Protein AF-0000000080778244 (afdb_homodimer)

pLDDT: mean 95.94, std 5.28, range [63.88, 98.81]

Solvent-accessible surface area (backbone atoms only — not comparable to full-atom values): 13793 Å² total; per-residue (Å²): 126,58,72,64,26,51,55,53,42,50,52,40,60,76,63,69,54,61,73,76,48,47,50,44,53,51,50,52,30,51,48,51,35,49,22,71,73,48,27,85,80,44,52,29,32,38,42,95,84,29,47,70,44,74,61,56,72,63,57,56,40,50,52,51,47,52,43,12,50,74,63,74,51,63,61,55,71,67,59,45,47,51,41,47,49,48,34,53,52,54,51,68,71,43,99,64,26,48,40,45,51,70,56,53,53,48,38,46,47,51,34,28,52,76,72,65,38,57,70,38,36,56,47,56,68,57,88,125,59,72,64,27,52,55,52,43,50,54,39,58,75,63,69,54,60,74,74,48,46,49,44,54,51,51,52,30,51,47,50,34,49,21,71,74,48,25,86,80,43,51,30,31,36,42,97,85,31,47,70,44,74,61,55,71,64,58,56,42,50,53,51,48,52,42,13,50,74,63,74,52,65,62,55,71,70,60,45,48,51,41,49,50,48,33,52,52,54,50,66,72,44,97,62,26,49,40,44,52,70,56,53,53,48,39,46,46,50,33,28,54,76,73,64,37,56,70,38,36,56,47,54,69,58,88

Nearest PDB structures (foldseek):
  5olk-assembly1_D  TM=9.130E-01  e=2.051E-04  Leeuwenhoekiella blandensis MED217
  8p2c-assembly1_D  TM=8.904E-01  e=7.819E-04  Segatella copri
  8p28-assembly1_C  TM=8.406E-01  e=7.819E-04  Segatella copri
  8p2c-assembly1_C  TM=8.737E-01  e=2.980E-03  Segatella copri
  8yfq-assembly1_A  TM=3.188E-01  e=7.546E+00  Komagataella phaffii

Organism: Finegoldia magna (strain ATCC 29328 / DSM 20472 / WAL 2508) (NCBI:txid334413)

Secondary structure (DSSP, 8-state):
--HHHHHHHHHHHHTT--HHHHHHHHHHHHHHHHHHHHGGGS-EEE-TTS-EEE--HHHHHHHHHHHHHHTT-PPPHHHHHHHHHHHHHHHHHSS-SEEEHHHHHHHHHHHHHHHT-HHHHHHHHT-/--HHHHHHHHHHHHTT--HHHHHHHHHHHHHHHHHHHHGGGS-EEE-TTS-EEE--HHHHHHHHHHHHHHTT-PPPHHHHHHHHHHHHHHHHHSS-SEEEHHHHHHHHHHHHHHHT-HHHHHHHHT-

Radius of gyration: 20.4 Å; Cα contacts (8 Å, |Δi|>4): 276; chains: 2; bounding box: 50×51×41 Å

Sequence (254 aa):
MNDLTKILFDYFKDNDIDPNKVANIIEDAKINVLDEMFGEEGEWVLKKLGSVESFDKEKIFHSIAQTSDSSGAKMNASDVNIIVEDVLKKMKSIKRNVYPTTEIRGYVEEALKEEGYGKVLEAYKNIMNDLTKILFDYFKDNDIDPNKVANIIEDAKINVLDEMFGEEGEWVLKKLGSVESFDKEKIFHSIAQTSDSSGAKMNASDVNIIVEDVLKKMKSIKRNVYPTTEIRGYVEEALKEEGYGKVLEAYKNI

InterPro domains:
  IPR005144 ATP-cone domain [PF03477] (45-124)
  IPR005144 ATP-cone domain [PS51161] (43-127)

Foldseek 3Di:
DPPVVVVLVCVCVVVVHDPVCSVVVVVVVVQVVVQVVPFVPAAWEQEPVGDIDHDDLVVQLVLLQVLCVVLVNHDDSVVSVQLSVQLVVVVVVDPTRYYYPVVSLVSSLVSCVVVVVVSSSVSSVVD/DPPVVVVLVCVCVVVVHDPVCSVVVVVVVVQVVVQVVPFVPAAWEQEPVGDIDHDDLVVQLVLLQVLCVVLVNHDDSVVSVQLSVQLVVVCVVDPTRYYYPVVSLVSSLVSCVVVPVVSSSVSSVVD

Structure (mmCIF, N/CA/C/O backbone):
data_AF-0000000080778244-model_v1
#
loop_
_entity.id
_entity.type
_entity.pdbx_description
1 polymer 'ATP-cone domain-containing protein'
#
loop_
_atom_site.group_PDB
_atom_site.id
_atom_site.type_symbol
_atom_site.label_atom_id
_atom_site.label_alt_id
_atom_site.label_comp_id
_atom_site.label_asym_id
_atom_site.label_entity_id
_atom_site.label_seq_id
_atom_site.pdbx_PDB_ins_code
_atom_site.Cartn_x
_atom_site.Cartn_y
_atom_site.Cartn_z
_atom_site.occupancy
_atom_site.B_iso_or_equiv
_atom_site.auth_seq_id
_atom_site.auth_comp_id
_atom_site.auth_asym_id
_atom_site.auth_atom_id
_atom_site.pdbx_PDB_model_num
ATOM 1 N N . MET A 1 1 ? 10.906 22.734 2.631 1 63.88 1 MET A N 1
ATOM 2 C CA . MET A 1 1 ? 9.828 21.859 3.064 1 63.88 1 MET A CA 1
ATOM 3 C C . MET A 1 1 ? 8.469 22.391 2.607 1 63.88 1 MET A C 1
ATOM 5 O O . MET A 1 1 ? 8.219 23.594 2.676 1 63.88 1 MET A O 1
ATOM 9 N N . ASN A 1 2 ? 7.738 21.516 1.922 1 82.12 2 ASN A N 1
ATOM 10 C CA . ASN A 1 2 ? 6.41 21.984 1.524 1 82.12 2 ASN A CA 1
ATOM 11 C C . ASN A 1 2 ? 5.57 22.391 2.732 1 82.12 2 ASN A C 1
ATOM 13 O O . ASN A 1 2 ? 5.848 21.969 3.857 1 82.12 2 ASN A O 1
ATOM 17 N N . ASP A 1 3 ? 4.789 23.453 2.611 1 92.81 3 ASP A N 1
ATOM 18 C CA . ASP A 1 3 ? 3.963 24.016 3.678 1 92.81 3 ASP A CA 1
ATOM 19 C C . ASP A 1 3 ? 3.264 22.906 4.469 1 92.81 3 ASP A C 1
ATOM 21 O O . ASP A 1 3 ? 3.268 22.922 5.699 1 92.81 3 ASP A O 1
ATOM 25 N N . LEU A 1 4 ? 2.824 21.922 3.844 1 97.25 4 LEU A N 1
ATOM 26 C CA . LEU A 1 4 ? 2.102 20.844 4.523 1 97.25 4 LEU A CA 1
ATOM 27 C C . LEU A 1 4 ? 3.049 20.016 5.379 1 97.25 4 LEU A C 1
ATOM 29 O O . LEU A 1 4 ? 2.703 19.625 6.496 1 97.25 4 LEU A O 1
ATOM 33 N N . THR A 1 5 ? 4.223 19.766 4.914 1 97.69 5 THR A N 1
ATOM 34 C CA . THR A 1 5 ? 5.223 19.031 5.672 1 97.69 5 THR A CA 1
ATOM 35 C C . THR A 1 5 ? 5.516 19.719 7 1 97.69 5 THR A C 1
ATOM 37 O O . THR A 1 5 ? 5.57 19.062 8.047 1 97.69 5 THR A O 1
ATOM 40 N N . LYS A 1 6 ? 5.676 20.969 6.906 1 97.44 6 LYS A N 1
ATOM 41 C CA . LYS A 1 6 ? 5.973 21.734 8.117 1 97.44 6 LYS A CA 1
ATOM 42 C C . LYS A 1 6 ? 4.812 21.672 9.102 1 97.44 6 LYS A C 1
ATOM 44 O O . LYS A 1 6 ? 5.02 21.5 10.305 1 97.44 6 LYS A O 1
ATOM 49 N N . ILE A 1 7 ? 3.621 21.812 8.594 1 97.69 7 ILE A N 1
ATOM 50 C CA . ILE A 1 7 ? 2.424 21.75 9.43 1 97.69 7 ILE A CA 1
ATOM 51 C C . ILE A 1 7 ? 2.359 20.406 10.156 1 97.69 7 ILE A C 1
ATOM 53 O O . ILE A 1 7 ? 2.166 20.359 11.367 1 97.69 7 ILE A O 1
ATOM 57 N N . LEU A 1 8 ? 2.566 19.344 9.453 1 98.19 8 LEU A N 1
ATOM 58 C CA . LEU A 1 8 ? 2.494 18 10.016 1 98.19 8 LEU A CA 1
ATOM 59 C C . LEU A 1 8 ? 3.641 17.75 10.992 1 98.19 8 LEU A C 1
ATOM 61 O O . LEU A 1 8 ? 3.426 17.25 12.102 1 98.19 8 LEU A O 1
ATOM 65 N N . PHE A 1 9 ? 4.816 18.109 10.617 1 97.81 9 PHE A N 1
ATOM 66 C CA . PHE A 1 9 ? 5.98 17.922 11.477 1 97.81 9 PHE A CA 1
ATOM 67 C C . PHE A 1 9 ? 5.805 18.641 12.805 1 97.81 9 PHE A C 1
ATOM 69 O O . PHE A 1 9 ? 6.035 18.062 13.867 1 97.81 9 PHE A O 1
ATOM 76 N N . ASP A 1 10 ? 5.406 19.906 12.734 1 97.5 10 ASP A N 1
ATOM 77 C CA . ASP A 1 10 ? 5.176 20.703 13.938 1 97.5 10 ASP A CA 1
ATOM 78 C C . ASP A 1 10 ? 4.098 20.062 14.812 1 97.5 10 ASP A C 1
ATOM 80 O O . ASP A 1 10 ? 4.223 20.047 16.047 1 97.5 10 ASP A O 1
ATOM 84 N N . TYR A 1 11 ? 3.018 19.578 14.188 1 97.81 11 TYR A N 1
ATOM 85 C CA . TYR A 1 11 ? 1.952 18.906 14.922 1 97.81 11 TYR A CA 1
ATOM 86 C C . TYR A 1 11 ? 2.504 17.75 15.75 1 97.81 11 TYR A C 1
ATOM 88 O O . TYR A 1 11 ? 2.211 17.641 16.938 1 97.81 11 TYR A O 1
ATOM 96 N N . PHE A 1 12 ? 3.289 16.938 15.141 1 98 12 PHE A N 1
ATOM 97 C CA . PHE A 1 12 ? 3.77 15.734 15.82 1 98 12 PHE A CA 1
ATOM 98 C C . PHE A 1 12 ? 4.812 16.094 16.875 1 98 12 PHE A C 1
ATOM 100 O O . PHE A 1 12 ? 4.84 15.492 17.953 1 98 12 PHE A O 1
ATOM 107 N N . LYS A 1 13 ? 5.652 17.047 16.578 1 96.75 13 LYS A N 1
ATOM 108 C CA . LYS A 1 13 ? 6.66 17.5 17.531 1 96.75 13 LYS A CA 1
ATOM 109 C C . LYS A 1 13 ? 6.008 18.141 18.75 1 96.75 13 LYS A C 1
ATOM 111 O O . LYS A 1 13 ? 6.355 17.828 19.891 1 96.75 13 LYS A O 1
ATOM 116 N N . ASP A 1 14 ? 5.059 18.984 18.5 1 96.94 14 ASP A N 1
ATOM 117 C CA . ASP A 1 14 ? 4.402 19.734 19.562 1 96.94 14 ASP A CA 1
ATOM 118 C C . ASP A 1 14 ? 3.607 18.797 20.484 1 96.94 14 ASP A C 1
ATOM 120 O O . ASP A 1 14 ? 3.422 19.094 21.672 1 96.94 14 ASP A O 1
ATOM 124 N N . ASN A 1 15 ? 3.18 17.672 20.016 1 97.19 15 ASN A N 1
ATOM 125 C CA . ASN A 1 15 ? 2.371 16.75 20.797 1 97.19 15 ASN A CA 1
ATOM 126 C C . ASN A 1 15 ? 3.197 15.57 21.297 1 97.19 15 ASN A C 1
ATOM 128 O O . ASN A 1 15 ? 2.648 14.602 21.828 1 97.19 15 ASN A O 1
ATOM 132 N N . ASP A 1 16 ? 4.48 15.633 21.109 1 96.94 16 ASP A N 1
ATOM 133 C CA . ASP A 1 16 ? 5.43 14.633 21.594 1 96.94 16 ASP A CA 1
ATOM 134 C C . ASP A 1 16 ? 5.012 13.234 21.156 1 96.94 16 ASP A C 1
ATOM 136 O O . ASP A 1 16 ? 4.945 12.312 21.984 1 96.94 16 ASP A O 1
ATOM 140 N N . ILE A 1 17 ? 4.648 13.117 19.922 1 97 17 ILE A N 1
ATOM 141 C CA . ILE A 1 17 ? 4.184 11.836 19.391 1 97 17 ILE A CA 1
ATOM 142 C C . ILE A 1 17 ? 5.383 10.945 19.078 1 97 17 ILE A C 1
ATOM 144 O O . ILE A 1 17 ? 6.379 11.398 18.516 1 97 17 ILE A O 1
ATOM 148 N N . ASP A 1 18 ? 5.309 9.68 19.453 1 97.31 18 ASP A N 1
ATOM 149 C CA . ASP A 1 18 ? 6.301 8.672 19.094 1 97.31 18 ASP A CA 1
ATOM 150 C C . ASP A 1 18 ? 6.453 8.57 17.578 1 97.31 18 ASP A C 1
ATOM 152 O O . ASP A 1 18 ? 5.477 8.328 16.859 1 97.31 18 ASP A O 1
ATOM 156 N N . PRO A 1 19 ? 7.645 8.789 17.062 1 96.62 19 PRO A N 1
ATOM 157 C CA . PRO A 1 19 ? 7.871 8.734 15.617 1 96.62 19 PRO A CA 1
ATOM 158 C C . PRO A 1 19 ? 7.363 7.445 14.984 1 96.62 19 PRO A C 1
ATOM 160 O O . PRO A 1 19 ? 6.922 7.445 13.836 1 96.62 19 PRO A O 1
ATOM 163 N N . ASN A 1 20 ? 7.348 6.348 15.664 1 96.94 20 ASN A N 1
ATOM 164 C CA . ASN A 1 20 ? 6.934 5.051 15.141 1 96.94 20 ASN A CA 1
ATOM 165 C C . ASN A 1 20 ? 5.426 4.996 14.914 1 96.94 20 ASN A C 1
ATOM 167 O O . ASN A 1 20 ? 4.926 4.078 14.25 1 96.94 20 ASN A O 1
ATOM 171 N N . LYS A 1 21 ? 4.711 5.965 15.344 1 97.5 21 LYS A N 1
ATOM 172 C CA . LYS A 1 21 ? 3.262 5.984 15.188 1 97.5 21 LYS A CA 1
ATOM 173 C C . LYS A 1 21 ? 2.84 6.953 14.086 1 97.5 21 LYS A C 1
ATOM 175 O O . LYS A 1 21 ? 1.684 6.949 13.656 1 97.5 21 LYS A O 1
ATOM 180 N N . VAL A 1 22 ? 3.742 7.75 13.648 1 98.25 22 VAL A N 1
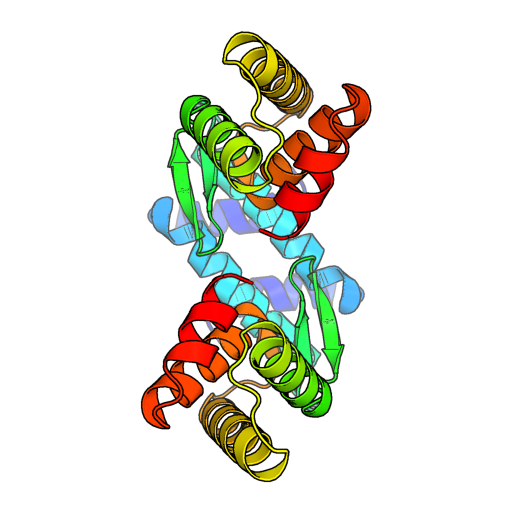ATOM 181 C CA . VAL A 1 22 ? 3.439 8.898 12.789 1 98.25 22 VAL A CA 1
ATOM 182 C C . VAL A 1 22 ? 2.869 8.414 11.461 1 98.25 22 VAL A C 1
ATOM 184 O O . VAL A 1 22 ? 1.859 8.938 10.984 1 98.25 22 VAL A O 1
ATOM 187 N N . ALA A 1 23 ? 3.455 7.43 10.852 1 98.06 23 ALA A N 1
ATOM 188 C CA . ALA A 1 23 ? 2.992 6.93 9.562 1 98.06 23 ALA A CA 1
ATOM 189 C C . ALA A 1 23 ? 1.529 6.504 9.633 1 98.06 23 ALA A C 1
ATOM 191 O O . ALA A 1 23 ? 0.718 6.914 8.797 1 98.06 23 ALA A O 1
ATOM 192 N N . ASN A 1 24 ? 1.162 5.809 10.648 1 97.25 24 ASN A N 1
ATOM 193 C CA . ASN A 1 24 ? -0.195 5.289 10.797 1 97.25 24 ASN A CA 1
ATOM 194 C C . ASN A 1 24 ? -1.191 6.406 11.086 1 97.25 24 ASN A C 1
ATOM 196 O O . ASN A 1 24 ? -2.318 6.387 10.586 1 97.25 24 ASN A O 1
ATOM 200 N N . ILE A 1 25 ? -0.759 7.293 11.906 1 98.12 25 ILE A N 1
ATOM 201 C CA . ILE A 1 25 ? -1.632 8.406 12.258 1 98.12 25 ILE A CA 1
ATOM 202 C C . ILE A 1 25 ? -1.939 9.234 11.008 1 98.12 25 ILE A C 1
ATOM 204 O O . ILE A 1 25 ? -3.09 9.609 10.773 1 98.12 25 ILE A O 1
ATOM 208 N N . ILE A 1 26 ? -0.896 9.461 10.172 1 98.25 26 ILE A N 1
ATOM 209 C CA . ILE A 1 26 ? -1.115 10.227 8.945 1 98.25 26 ILE A CA 1
ATOM 210 C C . ILE A 1 26 ? -2.004 9.43 7.992 1 98.25 26 ILE A C 1
ATOM 212 O O . ILE A 1 26 ? -2.879 9.992 7.332 1 98.25 26 ILE A O 1
ATOM 216 N N . GLU A 1 27 ? -1.78 8.148 7.918 1 97 27 GLU A N 1
ATOM 217 C CA . GLU A 1 27 ? -2.6 7.301 7.059 1 97 27 GLU A CA 1
ATOM 218 C C . GLU A 1 27 ? -4.07 7.363 7.461 1 97 27 GLU A C 1
ATOM 220 O O . GLU A 1 27 ? -4.945 7.516 6.609 1 97 27 GLU A O 1
ATOM 225 N N . ASP A 1 28 ? -4.355 7.254 8.719 1 97 28 ASP A N 1
ATOM 226 C CA . ASP A 1 28 ? -5.727 7.328 9.211 1 97 28 ASP A CA 1
ATOM 227 C C . ASP A 1 28 ? -6.355 8.68 8.883 1 97 28 ASP A C 1
ATOM 229 O O . ASP A 1 28 ? -7.504 8.742 8.438 1 97 28 ASP A O 1
ATOM 233 N N . ALA A 1 29 ? -5.633 9.703 9.133 1 98.12 29 ALA A N 1
ATOM 234 C CA . ALA A 1 29 ? -6.133 11.047 8.828 1 98.12 29 ALA A CA 1
ATOM 235 C C . ALA A 1 29 ? -6.418 11.195 7.332 1 98.12 29 ALA A C 1
ATOM 237 O O . ALA A 1 29 ? -7.391 11.852 6.945 1 98.12 29 ALA A O 1
ATOM 238 N N . LYS A 1 30 ? -5.512 10.672 6.488 1 98.06 30 LYS A N 1
ATOM 239 C CA . LYS A 1 30 ? -5.695 10.695 5.043 1 98.06 30 LYS A CA 1
ATOM 240 C C . LYS A 1 30 ? -7.035 10.086 4.648 1 98.06 30 LYS A C 1
ATOM 242 O O . LYS A 1 30 ? -7.805 10.688 3.898 1 98.06 30 LYS A O 1
ATOM 247 N N . ILE A 1 31 ? -7.293 8.938 5.176 1 97.69 31 ILE A N 1
ATOM 248 C CA . ILE A 1 31 ? -8.539 8.25 4.871 1 97.69 31 ILE A CA 1
ATOM 249 C C . ILE A 1 31 ? -9.727 9.094 5.336 1 97.69 31 ILE A C 1
ATOM 251 O O . ILE A 1 31 ? -10.711 9.242 4.609 1 97.69 31 ILE A O 1
ATOM 255 N N . ASN A 1 32 ? -9.656 9.672 6.512 1 97.62 32 ASN A N 1
ATOM 256 C CA . ASN A 1 32 ? -10.742 10.477 7.066 1 97.62 32 ASN A CA 1
ATOM 257 C C . ASN A 1 32 ? -10.977 11.742 6.242 1 97.62 32 ASN A C 1
ATOM 259 O O . ASN A 1 32 ? -12.125 12.148 6.043 1 97.62 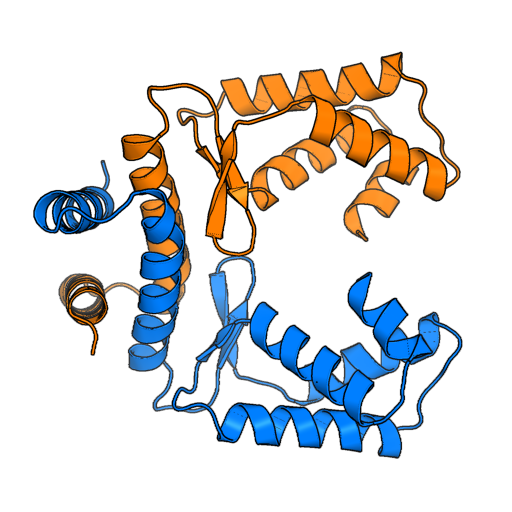32 ASN A O 1
ATOM 263 N N . VAL A 1 33 ? -9.922 12.352 5.82 1 98.38 33 VAL A N 1
ATOM 264 C CA . VAL A 1 33 ? -10.047 13.539 4.988 1 98.38 33 VAL A CA 1
ATOM 265 C C . VAL A 1 33 ? -10.75 13.18 3.68 1 98.38 33 VAL A C 1
ATOM 267 O O . VAL A 1 33 ? -11.672 13.883 3.248 1 98.38 33 VAL A O 1
ATOM 270 N N . LEU A 1 34 ? -10.266 12.125 3.074 1 98.31 34 LEU A N 1
ATOM 271 C CA . LEU A 1 34 ? -10.875 11.688 1.824 1 98.31 34 LEU A CA 1
ATOM 272 C C . LEU A 1 34 ? -12.344 11.32 2.035 1 98.31 34 LEU A C 1
ATOM 274 O O . LEU A 1 34 ? -13.18 11.562 1.158 1 98.31 34 LEU A O 1
ATOM 278 N N . ASP A 1 35 ? -12.641 10.766 3.158 1 97.81 35 ASP A N 1
ATOM 279 C CA . ASP A 1 35 ? -14.023 10.43 3.475 1 97.81 35 ASP A CA 1
ATOM 280 C C . ASP A 1 35 ? -14.891 11.688 3.572 1 97.81 35 ASP A C 1
ATOM 282 O O . ASP A 1 35 ? -16.031 11.695 3.129 1 97.81 35 ASP A O 1
ATOM 286 N N . GLU A 1 36 ? -14.383 12.703 4.16 1 96.25 36 GLU A N 1
ATOM 287 C CA . GLU A 1 36 ? -15.102 13.969 4.23 1 96.25 36 GLU A CA 1
ATOM 288 C C . GLU A 1 36 ? -15.336 14.547 2.84 1 96.25 36 GLU A C 1
ATOM 290 O O . GLU A 1 36 ? -16.391 15.148 2.582 1 96.25 36 GLU A O 1
ATOM 295 N N . MET A 1 37 ? -14.453 14.289 1.969 1 96.62 37 MET A N 1
ATOM 296 C CA . MET A 1 37 ? -14.492 14.914 0.651 1 96.62 37 MET A CA 1
ATOM 297 C C . MET A 1 37 ? -15.391 14.125 -0.3 1 96.62 37 MET A C 1
ATOM 299 O O . MET A 1 37 ? -16.062 14.703 -1.15 1 96.62 37 MET A O 1
ATOM 303 N N . PHE A 1 38 ? -15.344 12.828 -0.159 1 96.5 38 PHE A N 1
ATOM 304 C CA . PHE A 1 38 ? -16 11.984 -1.15 1 96.5 38 PHE A CA 1
ATOM 305 C C . PHE A 1 38 ? -17.172 11.227 -0.527 1 96.5 38 PHE A C 1
ATOM 307 O O . PHE A 1 38 ? -18.109 10.844 -1.224 1 96.5 38 PHE A O 1
ATOM 314 N N . GLY A 1 39 ? -17.094 10.945 0.738 1 92.88 39 GLY A N 1
ATOM 315 C CA . GLY A 1 39 ? -17.906 9.93 1.395 1 92.88 39 GLY A CA 1
ATOM 316 C C . GLY A 1 39 ? -19.391 10.242 1.388 1 92.88 39 GLY A C 1
ATOM 317 O O . GLY A 1 39 ? -20.219 9.344 1.497 1 92.88 39 GLY A O 1
ATOM 318 N N . GLU A 1 40 ? -19.766 11.445 1.177 1 91.38 40 GLU A N 1
ATOM 319 C CA . GLU A 1 40 ? -21.172 11.836 1.21 1 91.38 40 GLU A CA 1
ATOM 320 C C . GLU A 1 40 ? -21.875 11.461 -0.091 1 91.38 40 GLU A C 1
ATOM 322 O O . GLU A 1 40 ? -23.109 11.422 -0.144 1 91.38 40 GLU A O 1
ATOM 327 N N . GLU A 1 41 ? -21.156 11.164 -1.108 1 92.19 41 GLU A N 1
ATOM 328 C CA . GLU A 1 41 ? -21.734 10.945 -2.43 1 92.19 41 GLU A CA 1
ATOM 329 C C . GLU A 1 41 ? -21.75 9.469 -2.789 1 92.19 41 GLU A C 1
ATOM 331 O O . GLU A 1 41 ? -22.156 9.094 -3.895 1 92.19 41 GLU A O 1
ATOM 336 N N . GLY A 1 42 ? -21.438 8.656 -1.891 1 94.94 42 GLY A N 1
ATOM 337 C CA . GLY A 1 42 ? -21.375 7.23 -2.158 1 94.94 42 GLY A CA 1
ATOM 338 C C . GLY A 1 42 ? -20.141 6.562 -1.583 1 94.94 42 GLY A C 1
ATOM 339 O O . GLY A 1 42 ? -19.469 7.133 -0.729 1 94.94 42 GLY A O 1
ATOM 340 N N . GLU A 1 43 ? -19.922 5.355 -1.975 1 97.38 43 GLU A N 1
ATOM 341 C CA . GLU A 1 43 ? -18.766 4.586 -1.517 1 97.38 43 GLU A CA 1
ATOM 342 C C . GLU A 1 43 ? -17.594 4.703 -2.498 1 97.38 43 GLU A C 1
ATOM 344 O O . GLU A 1 43 ? -17.797 4.691 -3.713 1 97.38 43 GLU A O 1
ATOM 349 N N . TRP A 1 44 ? -16.422 4.766 -1.986 1 98.31 44 TRP A N 1
ATOM 350 C CA . TRP A 1 44 ? -15.227 5.016 -2.787 1 98.31 44 TRP A CA 1
ATOM 351 C C . TRP A 1 44 ? -14.078 4.113 -2.348 1 98.31 44 TRP A C 1
ATOM 353 O O . TRP A 1 44 ? -14.078 3.609 -1.224 1 98.31 44 TRP A O 1
ATOM 363 N N . VAL A 1 45 ? -13.109 3.941 -3.312 1 98.25 45 VAL A N 1
ATOM 364 C CA . VAL A 1 45 ? -11.938 3.113 -3.057 1 98.25 45 VAL A CA 1
ATOM 365 C C . VAL A 1 45 ? -10.672 3.949 -3.223 1 98.25 45 VAL A C 1
ATOM 367 O O . VAL A 1 45 ? -10.492 4.617 -4.242 1 98.25 45 VAL A O 1
ATOM 370 N N . LEU A 1 46 ? -9.836 4.039 -2.193 1 97.81 46 LEU A N 1
ATOM 371 C CA . LEU A 1 46 ? -8.492 4.609 -2.279 1 97.81 46 LEU A CA 1
ATOM 372 C C . LEU A 1 46 ? -7.496 3.58 -2.803 1 97.81 46 LEU A C 1
ATOM 374 O O . LEU A 1 46 ? -7.188 2.605 -2.115 1 97.81 46 LEU A O 1
ATOM 378 N N . LYS A 1 47 ? -6.973 3.846 -3.996 1 95.19 47 LYS A N 1
ATOM 379 C CA . LYS A 1 47 ? -6.043 2.918 -4.633 1 95.19 47 LYS A CA 1
ATOM 380 C C . LYS A 1 47 ? -4.633 3.084 -4.078 1 95.19 47 LYS A C 1
ATOM 382 O O . LYS A 1 47 ? -4.348 4.051 -3.371 1 95.19 47 LYS A O 1
ATOM 387 N N . LYS A 1 48 ? -3.697 2.174 -4.453 1 88.31 48 LYS A N 1
ATOM 388 C CA . LYS A 1 48 ? -2.35 2.068 -3.898 1 88.31 48 LYS A CA 1
ATOM 389 C C . LYS A 1 48 ? -1.522 3.309 -4.227 1 88.31 48 LYS A C 1
ATOM 391 O O . LYS A 1 48 ? -0.733 3.771 -3.4 1 88.31 48 LYS A O 1
ATOM 396 N N . LEU A 1 49 ? -1.767 3.916 -5.363 1 87.5 49 LEU A N 1
ATOM 397 C CA . LEU A 1 49 ? -0.922 5.023 -5.797 1 87.5 49 LEU A CA 1
ATOM 398 C C . LEU A 1 49 ? -1.61 6.363 -5.547 1 87.5 49 LEU A C 1
ATOM 400 O O . LEU A 1 49 ? -1.167 7.398 -6.051 1 87.5 49 LEU A O 1
ATOM 404 N N . GLY A 1 50 ? -2.791 6.242 -4.895 1 92.62 50 GLY A N 1
ATOM 405 C CA . GLY A 1 50 ? -3.332 7.48 -4.359 1 92.62 50 GLY A CA 1
ATOM 406 C C . GLY A 1 50 ? -4.586 7.945 -5.078 1 92.62 50 GLY A C 1
ATOM 407 O O . GLY A 1 50 ? -5.227 8.906 -4.656 1 92.62 50 GLY A O 1
ATOM 408 N N . SER A 1 51 ? -4.91 7.332 -6.176 1 95.5 51 SER A N 1
ATOM 409 C CA . SER A 1 51 ? -6.148 7.715 -6.848 1 95.5 51 SER A CA 1
ATOM 410 C C . SER A 1 51 ? -7.371 7.195 -6.094 1 95.5 51 SER A C 1
ATOM 412 O O . SER A 1 51 ? -7.289 6.184 -5.395 1 95.5 51 SER A O 1
ATOM 414 N N . VAL A 1 52 ? -8.469 7.93 -6.262 1 96.94 52 VAL A N 1
ATOM 415 C CA . VAL A 1 52 ? -9.742 7.547 -5.672 1 96.94 52 VAL A CA 1
ATOM 416 C C . VAL A 1 52 ? -10.758 7.262 -6.777 1 96.94 52 VAL A C 1
ATOM 418 O O . VAL A 1 52 ? -10.867 8.016 -7.742 1 96.94 52 VAL A O 1
ATOM 421 N N . GLU A 1 53 ? -11.445 6.172 -6.672 1 97.81 53 GLU A N 1
ATOM 422 C CA . GLU A 1 53 ? -12.469 5.824 -7.652 1 97.81 53 GLU A CA 1
ATOM 423 C C . GLU A 1 53 ? -13.734 5.309 -6.973 1 97.81 53 GLU A C 1
ATOM 425 O O . GLU A 1 53 ? -13.703 4.922 -5.805 1 97.81 53 GLU A O 1
ATOM 430 N N . SER A 1 54 ? -14.852 5.371 -7.66 1 97.88 54 SER A N 1
ATOM 431 C CA . SER A 1 54 ? -16.109 4.844 -7.125 1 97.88 54 SER A CA 1
ATOM 432 C C . SER A 1 54 ? -16 3.348 -6.852 1 97.88 54 SER A C 1
ATOM 434 O O . SER A 1 54 ? -15.391 2.607 -7.629 1 97.88 54 SER A O 1
ATOM 436 N N . PHE A 1 55 ? -16.641 2.957 -5.773 1 98.44 55 PHE A N 1
ATOM 437 C CA . PHE A 1 55 ? -16.672 1.541 -5.43 1 98.44 55 PHE A CA 1
ATOM 438 C C . PHE A 1 55 ? -17.5 0.754 -6.445 1 98.44 55 PHE A C 1
ATOM 440 O O . PHE A 1 55 ? -18.578 1.182 -6.84 1 98.44 55 PHE A O 1
ATOM 447 N N . ASP A 1 56 ? -16.922 -0.373 -6.891 1 98.25 56 ASP A N 1
ATOM 448 C CA . ASP A 1 56 ? -17.562 -1.308 -7.816 1 98.25 56 ASP A CA 1
ATOM 449 C C . ASP A 1 56 ? -17.453 -2.742 -7.309 1 98.25 56 ASP A C 1
ATOM 451 O O . ASP A 1 56 ? -16.391 -3.361 -7.398 1 98.25 56 ASP A O 1
ATOM 455 N N . LYS A 1 57 ? -18.531 -3.311 -6.84 1 98.31 57 LYS A N 1
ATOM 456 C CA . LYS A 1 57 ? -18.516 -4.652 -6.27 1 98.31 57 LYS A CA 1
ATOM 457 C C . LYS A 1 57 ? -18.094 -5.688 -7.312 1 98.31 57 LYS A C 1
ATOM 459 O O . LYS A 1 57 ? -17.609 -6.766 -6.965 1 98.31 57 LYS A O 1
ATOM 464 N N . GLU A 1 58 ? -18.297 -5.344 -8.609 1 98.5 58 GLU A N 1
ATOM 465 C CA . GLU A 1 58 ? -17.922 -6.273 -9.68 1 98.5 58 GLU A CA 1
ATOM 466 C C . GLU A 1 58 ? -16.422 -6.488 -9.719 1 98.5 58 GLU A C 1
ATOM 468 O O . GLU A 1 58 ? -15.945 -7.562 -10.109 1 98.5 58 GLU A O 1
ATOM 473 N N . LYS A 1 59 ? -15.672 -5.523 -9.336 1 97.94 59 LYS A N 1
ATOM 474 C CA . LYS A 1 59 ? -14.219 -5.672 -9.281 1 97.94 59 LYS A CA 1
ATOM 475 C C . LYS A 1 59 ? -13.812 -6.723 -8.242 1 97.94 59 LYS A C 1
ATOM 477 O O . LYS A 1 59 ? -12.867 -7.48 -8.461 1 97.94 59 LYS A O 1
ATOM 482 N N . ILE A 1 60 ? -14.469 -6.781 -7.117 1 98.12 60 ILE A N 1
ATOM 483 C CA . ILE A 1 60 ? -14.219 -7.805 -6.102 1 98.12 60 ILE A CA 1
ATOM 484 C C . ILE A 1 60 ? -14.562 -9.18 -6.664 1 98.12 60 ILE A C 1
ATOM 486 O O . ILE A 1 60 ? -13.766 -10.117 -6.551 1 98.12 60 ILE A O 1
ATOM 490 N N . PHE A 1 61 ? -15.742 -9.211 -7.297 1 98.56 61 PHE A N 1
ATOM 491 C CA . PHE A 1 61 ? -16.203 -10.461 -7.891 1 98.56 61 PHE A CA 1
ATOM 492 C C . PHE A 1 61 ? -15.148 -11.016 -8.852 1 98.56 61 PHE A C 1
ATOM 494 O O . PHE A 1 61 ? -14.734 -12.172 -8.727 1 98.56 61 PHE A O 1
ATOM 501 N N . HIS A 1 62 ? -14.703 -10.172 -9.797 1 98.06 62 HIS A N 1
ATOM 502 C CA . HIS A 1 62 ? -13.758 -10.594 -10.828 1 98.06 62 HIS A CA 1
ATOM 503 C C . HIS A 1 62 ? -12.43 -11.016 -10.219 1 98.06 62 HIS A C 1
ATOM 505 O O . HIS A 1 62 ? -11.812 -11.984 -10.664 1 98.06 62 HIS A O 1
ATOM 511 N N . SER A 1 63 ? -12.016 -10.297 -9.258 1 97 63 SER A N 1
ATOM 512 C CA . SER A 1 63 ? -10.742 -10.609 -8.609 1 97 63 SER A CA 1
ATOM 513 C C . SER A 1 63 ? -10.781 -11.992 -7.965 1 97 63 SER A C 1
ATOM 515 O O . SER A 1 63 ? -9.859 -12.789 -8.141 1 97 63 SER A O 1
ATOM 517 N N . ILE A 1 64 ? -11.828 -12.32 -7.281 1 97.81 64 ILE A N 1
ATOM 518 C CA . ILE A 1 64 ? -11.977 -13.609 -6.613 1 97.81 64 ILE A CA 1
ATOM 519 C C . ILE A 1 64 ? -12.125 -14.711 -7.656 1 97.81 64 ILE A C 1
ATOM 521 O O . ILE A 1 64 ? -11.484 -15.766 -7.547 1 97.81 64 ILE A O 1
ATOM 525 N N . ALA A 1 65 ? -12.969 -14.43 -8.641 1 98 65 ALA A N 1
ATOM 526 C CA . ALA A 1 65 ? -13.203 -15.406 -9.695 1 98 65 ALA A CA 1
ATOM 527 C C . ALA A 1 65 ? -11.906 -15.766 -10.414 1 98 65 ALA A C 1
ATOM 529 O O . ALA A 1 65 ? -11.602 -16.938 -10.617 1 98 65 ALA A O 1
ATOM 530 N N . GLN A 1 66 ? -11.172 -14.797 -10.773 1 96.25 66 GLN A N 1
ATOM 531 C CA . GLN A 1 66 ? -9.906 -15.023 -11.477 1 96.25 66 GLN A CA 1
ATOM 532 C C . GLN A 1 66 ? -8.93 -15.805 -10.602 1 96.25 66 GLN A C 1
ATOM 534 O O . GLN A 1 66 ? -8.258 -16.719 -11.086 1 96.25 66 GLN A O 1
ATOM 539 N N . THR A 1 67 ? -8.844 -15.414 -9.383 1 95.62 67 THR A N 1
ATOM 540 C CA . THR A 1 67 ? -7.938 -16.094 -8.461 1 95.62 67 THR A CA 1
ATOM 541 C C . THR A 1 67 ? -8.336 -17.547 -8.273 1 95.62 67 THR A C 1
ATOM 543 O O . THR A 1 67 ? -7.48 -18.438 -8.273 1 95.62 67 THR A O 1
ATOM 546 N N . SER A 1 68 ? -9.617 -17.781 -8.055 1 97.31 68 SER A N 1
ATOM 547 C CA . SER A 1 68 ? -10.094 -19.156 -7.883 1 97.31 68 SER A CA 1
ATOM 548 C C . SER A 1 68 ? -9.781 -20 -9.109 1 97.31 68 SER A C 1
ATOM 550 O O . SER A 1 68 ? -9.367 -21.156 -8.984 1 97.31 68 SER A O 1
ATOM 552 N N . ASP A 1 69 ? -9.914 -19.375 -10.305 1 95.31 69 ASP A N 1
ATOM 553 C CA . ASP A 1 69 ? -9.625 -20.078 -11.555 1 95.31 69 ASP A CA 1
ATOM 554 C C . ASP A 1 69 ? -8.141 -20.406 -11.664 1 95.31 69 ASP A C 1
ATOM 556 O O . ASP A 1 69 ? -7.781 -21.562 -11.922 1 95.31 69 ASP A O 1
ATOM 560 N N . SER A 1 70 ? -7.363 -19.562 -11.359 1 91.25 70 SER A N 1
ATOM 561 C CA . SER A 1 70 ? -5.926 -19.719 -11.555 1 91.25 70 SER A CA 1
ATOM 562 C C . SER A 1 70 ? -5.32 -20.625 -10.484 1 91.25 70 SER A C 1
ATOM 564 O O . SER A 1 70 ? -4.246 -21.188 -10.68 1 91.25 70 SER A O 1
ATOM 566 N N . SER A 1 71 ? -5.969 -20.766 -9.391 1 91.75 71 SER A N 1
ATOM 567 C CA . SER A 1 71 ? -5.441 -21.562 -8.289 1 91.75 71 SER A CA 1
ATOM 568 C C . SER A 1 71 ? -5.828 -23.031 -8.43 1 91.75 71 SER A C 1
ATOM 570 O O . SER A 1 71 ? -5.406 -23.875 -7.625 1 91.75 71 SER A O 1
ATOM 572 N N . GLY A 1 72 ? -6.652 -23.281 -9.367 1 93.88 72 GLY A N 1
ATOM 573 C CA . GLY A 1 72 ? -7.117 -24.656 -9.539 1 93.88 72 GLY A CA 1
ATOM 574 C C . GLY A 1 72 ? -8.266 -25.016 -8.617 1 93.88 72 GLY A C 1
ATOM 575 O O . GLY A 1 72 ? -8.57 -26.188 -8.43 1 93.88 72 GLY A O 1
ATOM 576 N N . ALA A 1 73 ? -8.836 -24.125 -7.984 1 96 73 ALA A N 1
ATOM 577 C CA . ALA A 1 73 ? -9.992 -24.281 -7.109 1 96 73 ALA A CA 1
ATOM 578 C C . ALA A 1 73 ? -11.133 -23.359 -7.523 1 96 73 ALA A C 1
ATOM 580 O O . ALA A 1 73 ? -11.648 -22.594 -6.707 1 96 73 ALA A O 1
ATOM 581 N N . LYS A 1 74 ? -11.586 -23.5 -8.68 1 97.25 74 LYS A N 1
ATOM 582 C CA . LYS A 1 74 ? -12.555 -22.609 -9.305 1 97.25 74 LYS A CA 1
ATOM 583 C C . LYS A 1 74 ? -13.844 -22.531 -8.492 1 97.25 74 LYS A C 1
ATOM 585 O O . LYS A 1 74 ? -14.414 -23.562 -8.125 1 97.25 74 LYS A O 1
ATOM 590 N N . MET A 1 75 ? -14.289 -21.391 -8.242 1 98.06 75 MET A N 1
ATOM 591 C CA . MET A 1 75 ? -15.562 -21.125 -7.574 1 98.06 75 MET A CA 1
ATOM 592 C C . MET A 1 75 ? -16.656 -20.797 -8.594 1 98.06 75 MET A C 1
ATOM 594 O O . MET A 1 75 ? -16.391 -20.125 -9.586 1 98.06 75 MET A O 1
ATOM 598 N N . ASN A 1 76 ? -17.859 -21.297 -8.328 1 97.88 76 ASN A N 1
ATOM 599 C CA . ASN A 1 76 ? -18.938 -20.859 -9.195 1 97.88 76 ASN A CA 1
ATOM 600 C C . ASN A 1 76 ? -19.438 -19.469 -8.82 1 97.88 76 ASN A C 1
ATOM 602 O O . ASN A 1 76 ? -19.062 -18.938 -7.77 1 97.88 76 ASN A O 1
ATOM 606 N N . ALA A 1 77 ? -20.219 -18.859 -9.633 1 98.19 77 ALA A N 1
ATOM 607 C CA . ALA A 1 77 ? -20.656 -17.484 -9.469 1 98.19 77 ALA A CA 1
ATOM 608 C C . ALA A 1 77 ? -21.391 -17.297 -8.148 1 98.19 77 ALA A C 1
ATOM 610 O O . ALA A 1 77 ? -21.234 -16.266 -7.484 1 98.19 77 ALA A O 1
ATOM 611 N N . SER A 1 78 ? -22.203 -18.234 -7.809 1 98.31 78 SER A N 1
ATOM 612 C CA . SER A 1 78 ? -22.969 -18.125 -6.57 1 98.31 78 SER A CA 1
ATOM 613 C C . SER A 1 78 ? -22.062 -18.078 -5.355 1 98.31 78 SER A C 1
ATOM 615 O O . SER A 1 78 ? -22.281 -17.297 -4.426 1 98.31 78 SER A O 1
ATOM 617 N N . ASP A 1 79 ? -21.062 -18.922 -5.348 1 98.19 79 ASP A N 1
ATOM 618 C CA . ASP A 1 79 ? -20.109 -18.953 -4.254 1 98.19 79 ASP A CA 1
ATOM 619 C C . ASP A 1 79 ? -19.344 -17.641 -4.152 1 98.19 79 ASP A C 1
ATOM 621 O O . ASP A 1 79 ? -19.1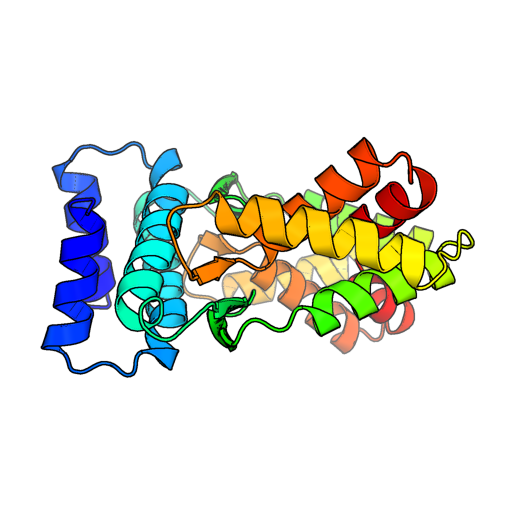56 -17.109 -3.057 1 98.19 79 ASP A O 1
ATOM 625 N N . VAL A 1 80 ? -18.906 -17.141 -5.281 1 98.75 80 VAL A N 1
ATOM 626 C CA . VAL A 1 80 ? -18.188 -15.875 -5.301 1 98.75 80 VAL A CA 1
ATOM 627 C C . VAL A 1 80 ? -19.094 -14.766 -4.75 1 98.75 80 VAL A C 1
ATOM 629 O O . VAL A 1 80 ? -18.641 -13.914 -3.98 1 98.75 80 VAL A O 1
ATOM 632 N N . ASN A 1 81 ? -20.344 -14.82 -5.133 1 98.69 81 ASN A N 1
ATOM 633 C CA . A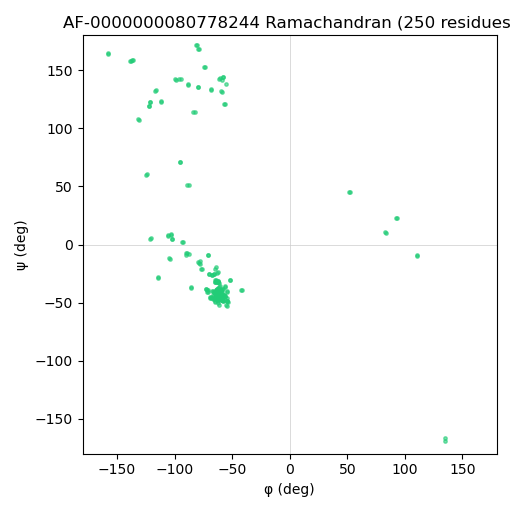SN A 1 81 ? -21.297 -13.805 -4.68 1 98.69 81 ASN A CA 1
ATOM 634 C C . ASN A 1 81 ? -21.469 -13.836 -3.166 1 98.69 81 ASN A C 1
ATOM 636 O O . ASN A 1 81 ? -21.656 -12.797 -2.537 1 98.69 81 ASN A O 1
ATOM 640 N N . ILE A 1 82 ? -21.359 -15 -2.59 1 98.62 82 ILE A N 1
ATOM 641 C CA . ILE A 1 82 ? -21.422 -15.109 -1.138 1 98.62 82 ILE A CA 1
ATOM 642 C C . ILE A 1 82 ? -20.281 -14.312 -0.502 1 98.62 82 ILE A C 1
ATOM 644 O O . ILE A 1 82 ? -20.5 -13.562 0.452 1 98.62 82 ILE A O 1
ATOM 648 N N . ILE A 1 83 ? -19.094 -14.484 -1.013 1 98.75 83 ILE A N 1
ATOM 649 C CA . ILE A 1 83 ? -17.922 -13.766 -0.505 1 98.75 83 ILE A CA 1
ATOM 650 C C . ILE A 1 83 ? -18.125 -12.266 -0.692 1 98.75 83 ILE A C 1
ATOM 652 O O . ILE A 1 83 ? -17.859 -11.477 0.222 1 98.75 83 ILE A O 1
ATOM 656 N N . VAL A 1 84 ? -18.609 -11.883 -1.905 1 98.81 84 VAL A N 1
ATOM 657 C CA . VAL A 1 84 ? -18.844 -10.469 -2.199 1 98.81 84 VAL A CA 1
ATOM 658 C C . VAL A 1 84 ? -19.828 -9.891 -1.188 1 98.81 84 VAL A C 1
ATOM 660 O O . VAL A 1 84 ? -19.609 -8.805 -0.648 1 98.81 84 VAL A O 1
ATOM 663 N N . GLU A 1 85 ? -20.875 -10.617 -0.889 1 98.69 85 GLU A N 1
ATOM 664 C CA . GLU A 1 85 ? -21.875 -10.156 0.062 1 98.69 85 GLU A CA 1
ATOM 665 C C . GLU A 1 85 ? -21.281 -10 1.459 1 98.69 85 GLU A C 1
ATOM 667 O O . GLU A 1 85 ? -21.625 -9.055 2.18 1 98.69 85 GLU A O 1
ATOM 672 N N . ASP A 1 86 ? -20.484 -10.906 1.851 1 98.69 86 ASP A N 1
ATOM 673 C CA . ASP A 1 86 ? -19.812 -10.805 3.146 1 98.69 86 ASP A CA 1
ATOM 674 C C . ASP A 1 86 ? -18.938 -9.555 3.223 1 98.69 86 ASP A C 1
ATOM 676 O O . ASP A 1 86 ? -18.906 -8.883 4.254 1 98.69 86 ASP A O 1
ATOM 680 N N . VAL A 1 87 ? -18.234 -9.258 2.139 1 98.62 87 VAL A N 1
ATOM 681 C CA . VAL A 1 87 ? -17.391 -8.07 2.072 1 98.62 87 VAL A CA 1
ATOM 682 C C . VAL A 1 87 ? -18.25 -6.816 2.203 1 98.62 87 VAL A C 1
ATOM 684 O O . VAL A 1 87 ? -17.922 -5.902 2.963 1 98.62 87 VAL A O 1
ATOM 687 N N . LEU A 1 88 ? -19.375 -6.801 1.487 1 98.38 88 LEU A N 1
ATOM 688 C CA . LEU A 1 88 ? -20.281 -5.656 1.537 1 98.38 88 LEU A CA 1
ATOM 689 C C . LEU A 1 88 ? -20.828 -5.457 2.947 1 98.38 88 LEU A C 1
ATOM 691 O O . LEU A 1 88 ? -20.953 -4.32 3.41 1 98.38 88 LEU A O 1
ATOM 695 N N . LYS A 1 89 ? -21.109 -6.531 3.646 1 98.12 89 LYS A N 1
ATOM 696 C CA . LYS A 1 89 ? -21.594 -6.453 5.027 1 98.12 89 LYS A CA 1
ATOM 697 C C . LYS A 1 89 ? -20.531 -5.832 5.934 1 98.12 89 LYS A C 1
ATOM 699 O O . LYS A 1 89 ? -20.844 -4.992 6.777 1 98.12 89 LYS A O 1
ATOM 704 N N . LYS A 1 90 ? -19.328 -6.289 5.746 1 97.69 90 LYS A N 1
ATOM 705 C CA . LYS A 1 90 ? -18.234 -5.727 6.523 1 97.69 90 LYS A CA 1
ATOM 706 C C . LYS A 1 90 ? -18.078 -4.23 6.262 1 97.69 90 LYS A C 1
ATOM 708 O O . LYS A 1 90 ? -17.922 -3.441 7.199 1 97.69 90 LYS A O 1
ATOM 713 N N . MET A 1 91 ? -18.141 -3.873 4.98 1 97.5 91 MET A N 1
ATOM 714 C CA . MET A 1 91 ? -18.031 -2.465 4.609 1 97.5 91 MET A CA 1
ATOM 715 C C . MET A 1 91 ? -19.141 -1.639 5.254 1 97.5 91 MET A C 1
ATOM 717 O O . MET A 1 91 ? -18.891 -0.527 5.723 1 97.5 91 MET A O 1
ATOM 721 N N . LYS A 1 92 ? -20.297 -2.152 5.316 1 95.69 92 LYS A N 1
ATOM 722 C CA . LYS A 1 92 ? -21.453 -1.457 5.871 1 95.69 92 LYS A CA 1
ATOM 723 C C . LYS A 1 92 ? -21.297 -1.238 7.375 1 95.69 92 LYS A C 1
ATOM 725 O O . LYS A 1 92 ? -21.844 -0.289 7.93 1 95.69 92 LYS A O 1
ATOM 730 N N . SER A 1 93 ? -20.531 -2.092 7.973 1 96.19 93 SER A N 1
ATOM 731 C CA . SER A 1 93 ? -20.344 -2.002 9.414 1 96.19 93 SER A CA 1
ATOM 732 C C . SER A 1 93 ? -19.344 -0.898 9.781 1 96.19 93 SER A C 1
ATOM 734 O O . SER A 1 93 ? -19.266 -0.491 10.945 1 96.19 93 SER A O 1
ATOM 736 N N . ILE A 1 94 ? -18.594 -0.432 8.852 1 95.06 94 ILE A N 1
ATOM 737 C CA . ILE A 1 94 ? -17.594 0.616 9.062 1 95.06 94 ILE A CA 1
ATOM 738 C C . ILE A 1 94 ? -18.25 1.985 8.867 1 95.06 94 ILE A C 1
ATOM 740 O O . ILE A 1 94 ? -19.031 2.178 7.938 1 95.06 94 ILE A O 1
ATOM 744 N N . LYS A 1 95 ? -17.922 2.924 9.719 1 93.31 95 LYS A N 1
ATOM 745 C CA . LYS A 1 95 ? -18.531 4.254 9.688 1 93.31 95 LYS A CA 1
ATOM 746 C C . LYS A 1 95 ? -17.75 5.188 8.766 1 93.31 95 LYS A C 1
ATOM 748 O O . LYS A 1 95 ? -17.375 6.285 9.172 1 93.31 95 LYS A O 1
ATOM 753 N N . ARG A 1 96 ? -17.5 4.785 7.59 1 95.94 96 ARG A N 1
ATOM 754 C CA . ARG A 1 96 ? -16.906 5.59 6.527 1 95.94 96 ARG A CA 1
ATOM 755 C C . ARG A 1 96 ? -17.234 5.012 5.152 1 95.94 96 ARG A C 1
ATOM 757 O O . ARG A 1 96 ? -17.641 3.854 5.043 1 95.94 96 ARG A O 1
ATOM 764 N N . ASN A 1 97 ? -17 5.93 4.129 1 97.5 97 ASN A N 1
ATOM 765 C CA . ASN A 1 97 ? -17.391 5.516 2.783 1 97.5 97 ASN A CA 1
ATOM 766 C C . ASN A 1 97 ? -16.188 5.512 1.835 1 97.5 97 ASN A C 1
ATOM 768 O O . ASN A 1 97 ? -16.344 5.344 0.625 1 97.5 97 ASN A O 1
ATOM 772 N N . VAL A 1 98 ? -15.039 5.746 2.295 1 98.06 98 VAL A N 1
ATOM 773 C CA . VAL A 1 98 ? -13.797 5.582 1.544 1 98.06 98 VAL A CA 1
ATOM 774 C C . VAL A 1 98 ? -12.992 4.422 2.123 1 98.06 98 VAL A C 1
ATOM 776 O O . VAL A 1 98 ? -12.664 4.418 3.314 1 98.06 98 VAL A O 1
ATOM 779 N N . TYR A 1 99 ? -12.695 3.475 1.261 1 98.31 99 TYR A N 1
ATOM 780 C CA . TYR A 1 99 ? -12.031 2.248 1.696 1 98.31 99 TYR A CA 1
ATOM 781 C C . TYR A 1 99 ? -10.719 2.039 0.948 1 98.31 99 TYR A C 1
ATOM 783 O O . TYR A 1 99 ? -10.711 1.932 -0.281 1 98.31 99 TYR A O 1
ATOM 791 N N . PRO A 1 100 ? -9.617 1.997 1.679 1 97.06 100 PRO A N 1
ATOM 792 C CA . PRO A 1 100 ? -8.383 1.58 1.015 1 97.06 100 PRO A CA 1
ATOM 793 C C . PRO A 1 100 ? -8.484 0.19 0.392 1 97.06 100 PRO A C 1
ATOM 795 O O . PRO A 1 100 ? -9.102 -0.707 0.975 1 97.06 100 PRO A O 1
ATOM 798 N N . THR A 1 101 ? -7.859 0.018 -0.722 1 95.75 101 THR A N 1
ATOM 799 C CA . THR A 1 101 ? -7.855 -1.28 -1.387 1 95.75 101 THR A CA 1
ATOM 800 C C . THR A 1 101 ? -7.328 -2.365 -0.453 1 95.75 101 THR A C 1
ATOM 802 O O . THR A 1 101 ? -7.832 -3.49 -0.451 1 95.75 101 THR A O 1
ATOM 805 N N . THR A 1 102 ? -6.348 -2.02 0.371 1 93.12 102 THR A N 1
ATOM 806 C CA . THR A 1 102 ? -5.746 -2.977 1.294 1 93.12 102 THR A CA 1
ATOM 807 C C . THR A 1 102 ? -6.781 -3.477 2.301 1 93.12 102 THR A C 1
ATOM 809 O O . THR A 1 102 ? -6.766 -4.648 2.684 1 93.12 102 THR A O 1
ATOM 812 N N . GLU A 1 103 ? -7.621 -2.674 2.754 1 95.88 103 GLU A N 1
ATOM 813 C CA . GLU A 1 103 ? -8.672 -3.066 3.684 1 95.88 103 GLU A CA 1
ATOM 814 C C . GLU A 1 103 ? -9.672 -4.016 3.023 1 95.88 103 GLU A C 1
ATOM 816 O O . GLU A 1 103 ? -10.039 -5.039 3.602 1 95.88 103 GLU A O 1
ATOM 821 N N . ILE A 1 104 ? -10.094 -3.648 1.823 1 97.38 104 ILE A N 1
ATOM 822 C CA . ILE A 1 104 ? -11.055 -4.469 1.094 1 97.38 104 ILE A CA 1
ATOM 823 C C . ILE A 1 104 ? -10.477 -5.867 0.875 1 97.38 104 ILE A C 1
ATOM 825 O O . ILE A 1 104 ? -11.172 -6.867 1.063 1 97.38 104 ILE A O 1
ATOM 829 N N . ARG A 1 105 ? -9.219 -5.863 0.406 1 96.06 105 ARG A N 1
ATOM 830 C CA . ARG A 1 105 ? -8.547 -7.148 0.251 1 96.06 105 ARG A CA 1
ATOM 831 C C . ARG A 1 105 ? -8.57 -7.941 1.554 1 96.06 105 ARG A C 1
ATOM 833 O O . ARG A 1 105 ? -8.805 -9.148 1.546 1 96.06 105 ARG A O 1
ATOM 840 N N . GLY A 1 106 ? -8.367 -7.238 2.633 1 97 106 GLY A N 1
ATOM 841 C CA . GLY A 1 106 ? -8.461 -7.887 3.932 1 97 106 GLY A CA 1
ATOM 842 C C . GLY A 1 106 ? -9.828 -8.469 4.211 1 97 106 GLY A C 1
ATOM 843 O O . GLY A 1 106 ? -9.945 -9.578 4.75 1 97 106 GLY A O 1
ATOM 844 N N . TYR A 1 107 ? -10.789 -7.773 3.889 1 98.06 107 TYR A N 1
ATOM 845 C CA . TYR A 1 107 ? -12.156 -8.266 4.055 1 98.06 107 TYR A CA 1
ATOM 846 C C . TYR A 1 107 ? -12.391 -9.523 3.227 1 98.06 107 TYR A C 1
ATOM 848 O O . TYR A 1 107 ? -13.031 -10.469 3.686 1 98.06 107 TYR A O 1
ATOM 856 N N . VAL A 1 108 ? -11.883 -9.492 1.992 1 98.38 108 VAL A N 1
ATOM 857 C CA . VAL A 1 108 ? -12.016 -10.648 1.112 1 98.38 108 VAL A CA 1
ATOM 858 C C . VAL A 1 108 ? -11.359 -11.859 1.756 1 98.38 108 VAL A C 1
ATOM 860 O O . VAL A 1 108 ? -11.961 -12.938 1.824 1 98.38 108 VAL A O 1
ATOM 863 N N . GLU A 1 109 ? -10.172 -11.648 2.236 1 98.25 109 GLU A N 1
ATOM 864 C CA . GLU A 1 109 ? -9.438 -12.742 2.859 1 98.25 109 GLU A CA 1
ATOM 865 C C . GLU A 1 109 ? -10.195 -13.305 4.055 1 98.25 109 GLU A C 1
ATOM 867 O O . GLU A 1 109 ? -10.297 -14.523 4.215 1 98.25 109 GLU A O 1
ATOM 872 N N . GLU A 1 110 ? -10.711 -12.484 4.848 1 98.12 110 GLU A N 1
ATOM 873 C CA . GLU A 1 110 ? -11.484 -12.891 6.016 1 98.12 110 GLU A CA 1
ATOM 874 C C . GLU A 1 110 ? -12.719 -13.695 5.602 1 98.12 110 GLU A C 1
ATOM 876 O O . GLU A 1 110 ? -13.016 -14.727 6.195 1 98.12 110 GLU A O 1
ATOM 881 N N . ALA A 1 111 ? -13.383 -13.18 4.641 1 98.56 111 ALA A N 1
ATOM 882 C CA . ALA A 1 111 ? -14.594 -13.844 4.16 1 98.56 111 ALA A CA 1
ATOM 883 C C . ALA A 1 111 ? -14.273 -15.227 3.602 1 98.56 111 ALA A C 1
ATOM 885 O O . ALA A 1 111 ? -14.992 -16.188 3.879 1 98.56 111 ALA A O 1
ATOM 886 N N . LEU A 1 112 ? -13.219 -15.328 2.771 1 98.62 112 LEU A N 1
ATOM 887 C CA . LEU A 1 112 ? -12.797 -16.609 2.229 1 98.62 112 LEU A CA 1
ATOM 888 C C . LEU A 1 112 ? -12.492 -17.609 3.35 1 98.62 112 LEU A C 1
ATOM 890 O O . LEU A 1 112 ? -12.875 -18.781 3.268 1 98.62 112 LEU A O 1
ATOM 894 N N . LYS A 1 113 ? -11.828 -17.125 4.324 1 98.38 113 LYS A N 1
ATOM 895 C CA . LYS A 1 113 ? -11.492 -17.953 5.477 1 98.38 113 LYS A CA 1
ATOM 896 C C . LYS A 1 113 ? -12.75 -18.438 6.188 1 98.38 113 LYS A C 1
ATOM 898 O O . LYS A 1 113 ? -12.898 -19.641 6.438 1 98.38 113 LYS A O 1
ATOM 903 N N . GLU A 1 114 ? -13.648 -17.547 6.5 1 98.19 114 GLU A N 1
ATOM 904 C CA . GLU A 1 114 ? -14.867 -17.859 7.238 1 98.19 114 GLU A CA 1
ATOM 905 C C . GLU A 1 114 ? -15.758 -18.828 6.473 1 98.19 114 GLU A C 1
ATOM 907 O O . GLU A 1 114 ? -16.438 -19.656 7.074 1 98.19 114 GLU A O 1
ATOM 912 N N . GLU A 1 115 ? -15.727 -18.734 5.16 1 98 115 GLU A N 1
ATOM 913 C CA . GLU A 1 115 ? -16.594 -19.562 4.328 1 98 115 GLU A CA 1
ATOM 914 C C . GLU A 1 115 ? -15.922 -20.875 3.959 1 98 115 GLU A C 1
ATOM 916 O O . GLU A 1 115 ? -16.531 -21.734 3.301 1 98 115 GLU A O 1
ATOM 921 N N . GLY A 1 116 ? -14.656 -21.078 4.266 1 97.19 116 GLY A N 1
ATOM 922 C CA . GLY A 1 116 ? -13.992 -22.359 4.145 1 97.19 116 GLY A CA 1
ATOM 923 C C . GLY A 1 116 ? -13.305 -22.562 2.807 1 97.19 116 GLY A C 1
ATOM 924 O O . GLY A 1 116 ? -13.102 -23.688 2.363 1 97.19 116 GLY A O 1
ATOM 925 N N . TYR A 1 117 ? -12.992 -21.438 2.137 1 97.44 117 TYR A N 1
ATOM 926 C CA . TYR A 1 117 ? -12.297 -21.531 0.857 1 97.44 117 TYR A CA 1
ATOM 927 C C . TYR A 1 117 ? -10.797 -21.391 1.037 1 97.44 117 TYR A C 1
ATOM 929 O O . TYR A 1 117 ? -10.195 -20.438 0.53 1 97.44 117 TYR A O 1
ATOM 937 N N . GLY A 1 118 ? -10.195 -22.375 1.605 1 96.88 118 GLY A N 1
ATOM 938 C CA . GLY A 1 118 ? -8.812 -22.328 2.031 1 96.88 118 GLY A CA 1
ATOM 939 C C . GLY A 1 118 ? -7.836 -22.188 0.876 1 96.88 118 GLY A C 1
ATOM 940 O O . GLY A 1 118 ? -6.887 -21.406 0.942 1 96.88 118 GLY A O 1
ATOM 941 N N . LYS A 1 119 ? -8.023 -23.047 -0.143 1 96.38 119 LYS A N 1
ATOM 942 C CA . LYS A 1 119 ? -7.117 -23.016 -1.286 1 96.38 119 LYS A CA 1
ATOM 943 C C . LYS A 1 119 ? -7.152 -21.656 -1.982 1 96.38 119 LYS A C 1
ATOM 945 O O . LYS A 1 119 ? -6.105 -21.109 -2.328 1 96.38 119 LYS A O 1
ATOM 950 N N . VAL A 1 120 ? -8.344 -21.141 -2.176 1 97.31 120 VAL A N 1
ATOM 951 C CA . VAL A 1 120 ? -8.492 -19.844 -2.82 1 97.31 120 VAL A CA 1
ATOM 952 C C . VAL A 1 120 ? -7.883 -18.75 -1.939 1 97.31 120 VAL A C 1
ATOM 954 O O . VAL A 1 120 ? -7.234 -17.828 -2.441 1 97.31 120 VAL A O 1
ATOM 957 N N . LEU A 1 121 ? -8.109 -18.828 -0.621 1 97.62 121 LEU A N 1
ATOM 958 C CA . LEU A 1 121 ? -7.531 -17.891 0.332 1 97.62 121 LEU A CA 1
ATOM 959 C C . LEU A 1 121 ? -6.016 -17.828 0.199 1 97.62 121 LEU A C 1
ATOM 961 O O . LEU A 1 121 ? -5.434 -16.75 0.115 1 97.62 121 LEU A O 1
ATOM 965 N N . GLU A 1 122 ? -5.414 -18.969 0.12 1 95 122 GLU A N 1
ATOM 966 C CA . GLU A 1 122 ? -3.961 -19.031 0.004 1 95 122 GLU A CA 1
ATOM 967 C C . GLU A 1 122 ? -3.479 -18.375 -1.285 1 95 122 GLU A C 1
ATOM 969 O O . GLU A 1 122 ? -2.49 -17.641 -1.28 1 95 122 GLU A O 1
ATOM 974 N N . ALA A 1 123 ? -4.145 -18.641 -2.338 1 92.12 123 ALA A N 1
ATOM 975 C CA . ALA A 1 123 ? -3.797 -18.031 -3.623 1 92.12 123 ALA A CA 1
ATOM 976 C C . ALA A 1 123 ? -4.004 -16.531 -3.596 1 92.12 123 ALA A C 1
ATOM 978 O O . ALA A 1 123 ? -3.207 -15.773 -4.16 1 92.12 123 ALA A O 1
ATOM 979 N N . TYR A 1 124 ? -5.121 -16.125 -2.961 1 93.81 124 TYR A N 1
ATOM 980 C CA . TYR A 1 124 ? -5.477 -14.711 -2.914 1 93.81 124 TYR A CA 1
ATOM 981 C C . TYR A 1 124 ? -4.434 -13.914 -2.135 1 93.81 124 TYR A C 1
ATOM 983 O O . TYR A 1 124 ? -4.133 -12.773 -2.482 1 93.81 124 TYR A O 1
ATOM 991 N N . LYS A 1 125 ? -3.83 -14.516 -1.141 1 88.12 125 LYS A N 1
ATOM 992 C CA . LYS A 1 125 ? -2.803 -13.875 -0.321 1 88.12 125 LYS A CA 1
ATOM 993 C C . LYS A 1 125 ? -1.518 -13.664 -1.116 1 88.12 125 LYS A C 1
ATOM 995 O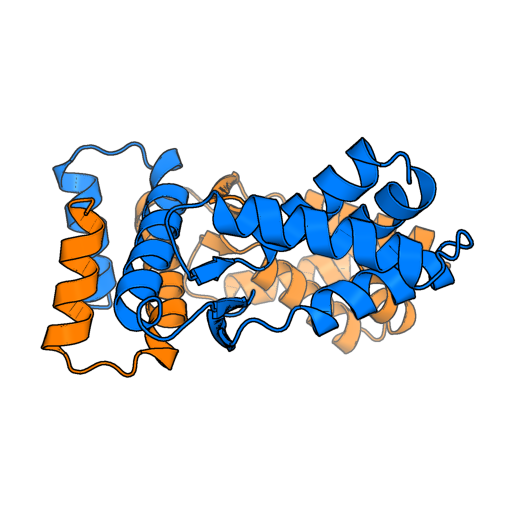 O . LYS A 1 125 ? -0.725 -12.773 -0.8 1 88.12 125 LYS A O 1
ATOM 1000 N N . ASN A 1 126 ? -1.33 -14.453 -2.084 1 71.19 126 ASN A N 1
ATOM 1001 C CA . ASN A 1 126 ? -0.081 -14.422 -2.836 1 71.19 126 ASN A CA 1
ATOM 1002 C C . ASN A 1 126 ? -0.181 -13.5 -4.051 1 71.19 126 ASN A C 1
ATOM 1004 O O . ASN A 1 126 ? 0.749 -13.422 -4.855 1 71.19 126 ASN A O 1
ATOM 1008 N N . ILE A 1 127 ? -1.305 -12.906 -4.145 1 64.44 127 ILE A N 1
ATOM 1009 C CA . ILE A 1 127 ? -1.448 -11.93 -5.227 1 64.44 127 ILE A CA 1
ATOM 1010 C C . ILE A 1 127 ? -0.921 -10.57 -4.77 1 64.44 127 ILE A C 1
ATOM 1012 O O . ILE A 1 127 ? -1.096 -10.188 -3.611 1 64.44 127 ILE A O 1
ATOM 1016 N N . MET B 1 1 ? -14.07 14.32 14.695 1 64.06 1 MET B N 1
ATOM 1017 C CA . MET B 1 1 ? -12.922 14.305 13.797 1 64.06 1 MET B CA 1
A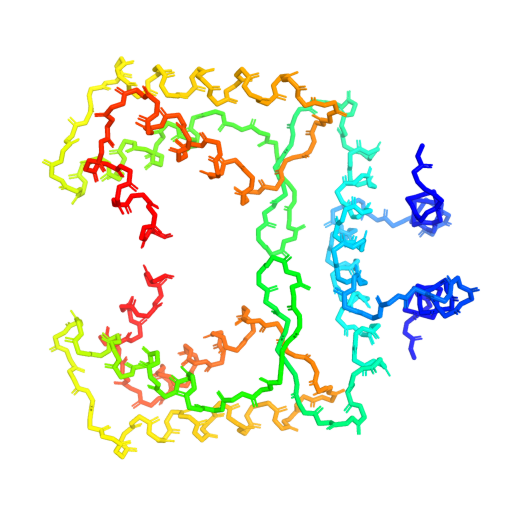TOM 1018 C C . MET B 1 1 ? -11.617 14.484 14.57 1 64.06 1 MET B C 1
ATOM 1020 O O . MET B 1 1 ? -11.539 15.305 15.477 1 64.06 1 MET B O 1
ATOM 1024 N N . ASN B 1 2 ? -10.711 13.547 14.391 1 81.75 2 ASN B N 1
ATOM 1025 C CA . ASN B 1 2 ? -9.43 13.719 15.07 1 81.75 2 ASN B CA 1
ATOM 1026 C C . ASN B 1 2 ? -8.781 15.055 14.711 1 81.75 2 ASN B C 1
ATOM 1028 O O . ASN B 1 2 ? -9.086 15.633 13.664 1 81.75 2 ASN B O 1
ATOM 1032 N N . ASP B 1 3 ? -8.203 15.742 15.68 1 92.88 3 ASP B N 1
ATOM 1033 C CA . ASP B 1 3 ? -7.574 17.047 15.516 1 92.88 3 ASP B CA 1
ATOM 1034 C C . ASP B 1 3 ? -6.762 17.125 14.227 1 92.88 3 ASP B C 1
ATOM 1036 O O . ASP B 1 3 ? -6.871 18.078 13.469 1 92.88 3 ASP B O 1
ATOM 1040 N N . LEU B 1 4 ? -6.105 16.109 13.883 1 97.25 4 LEU B N 1
ATOM 1041 C CA . LEU B 1 4 ? -5.266 16.109 12.688 1 97.25 4 LEU B CA 1
ATOM 1042 C C . LEU B 1 4 ? -6.125 16.109 11.422 1 97.25 4 LEU B C 1
ATOM 1044 O O . LEU B 1 4 ? -5.809 16.797 10.453 1 97.25 4 LEU B O 1
ATOM 1048 N N . THR B 1 5 ? -7.191 15.398 11.43 1 97.69 5 THR B N 1
ATOM 1049 C CA . THR B 1 5 ? -8.109 15.367 10.297 1 97.69 5 THR B CA 1
ATOM 1050 C C . THR B 1 5 ? -8.625 16.766 9.977 1 97.69 5 THR B C 1
ATOM 1052 O O . THR B 1 5 ? -8.648 17.172 8.812 1 97.69 5 THR B O 1
ATOM 1055 N N . LYS B 1 6 ? -8.992 17.422 11 1 97.44 6 LYS B N 1
ATOM 1056 C CA . LYS B 1 6 ? -9.516 18.781 10.82 1 97.44 6 LYS B CA 1
ATOM 1057 C C . LYS B 1 6 ? -8.445 19.703 10.25 1 97.44 6 LYS B C 1
ATOM 1059 O O . LYS B 1 6 ? -8.719 20.484 9.344 1 97.44 6 LYS B O 1
ATOM 1064 N N . ILE B 1 7 ? -7.25 19.594 10.773 1 97.69 7 ILE B N 1
ATOM 1065 C CA . ILE B 1 7 ? -6.133 20.422 10.312 1 97.69 7 ILE B CA 1
ATOM 1066 C C . ILE B 1 7 ? -5.898 20.172 8.82 1 97.69 7 ILE B C 1
ATOM 1068 O O . ILE B 1 7 ? -5.801 21.125 8.039 1 97.69 7 ILE B O 1
ATOM 1072 N N . LEU B 1 8 ? -5.875 18.938 8.406 1 98.19 8 LEU B N 1
ATOM 1073 C CA . LEU B 1 8 ? -5.621 18.578 7.016 1 98.19 8 LEU B CA 1
ATOM 1074 C C . LEU B 1 8 ? -6.785 19 6.125 1 98.19 8 LEU B C 1
ATOM 1076 O O . LEU B 1 8 ? -6.582 19.594 5.062 1 98.19 8 LEU B O 1
ATOM 1080 N N . PHE B 1 9 ? -7.973 18.719 6.535 1 97.81 9 PHE B N 1
ATOM 1081 C CA . PHE B 1 9 ? -9.156 19.078 5.754 1 97.81 9 PHE B CA 1
ATOM 1082 C C . PHE B 1 9 ? -9.211 20.578 5.504 1 97.81 9 PHE B C 1
ATOM 1084 O O . PHE B 1 9 ? -9.43 21.016 4.371 1 97.81 9 PHE B O 1
ATOM 1091 N N . ASP B 1 10 ? -9.023 21.359 6.555 1 97.44 10 ASP B N 1
ATOM 1092 C CA . ASP B 1 10 ? -9.031 22.812 6.438 1 97.44 10 ASP B CA 1
ATOM 1093 C C . ASP B 1 10 ? -7.938 23.297 5.488 1 97.44 10 ASP B C 1
ATOM 1095 O O . ASP B 1 10 ? -8.156 24.219 4.695 1 97.44 10 ASP B O 1
ATOM 1099 N N . TYR B 1 11 ? -6.734 22.703 5.598 1 97.81 11 TYR B N 1
ATOM 1100 C CA . TYR B 1 11 ? -5.637 23.047 4.703 1 97.81 11 TYR B CA 1
ATOM 1101 C C . TYR B 1 11 ? -6.047 22.891 3.244 1 97.81 11 TYR B C 1
ATOM 1103 O O . TYR B 1 11 ? -5.84 23.781 2.432 1 97.81 11 TYR B O 1
ATOM 1111 N N . PHE B 1 12 ? -6.637 21.781 2.92 1 98 12 PHE B N 1
ATOM 1112 C CA . PHE B 1 12 ? -6.961 21.5 1.526 1 98 12 PHE B CA 1
ATOM 1113 C C . PHE B 1 12 ? -8.133 22.359 1.056 1 98 12 PHE B C 1
ATOM 1115 O O . PHE B 1 12 ? -8.141 22.828 -0.085 1 98 12 PHE B O 1
ATOM 1122 N N . LYS B 1 13 ? -9.094 22.562 1.92 1 96.69 13 LYS B N 1
ATOM 1123 C CA . LYS B 1 13 ? -10.234 23.406 1.588 1 96.69 13 LYS B CA 1
ATOM 1124 C C . LYS B 1 13 ? -9.805 24.859 1.383 1 96.69 13 LYS B C 1
ATOM 1126 O O . LYS B 1 13 ? -10.188 25.484 0.394 1 96.69 13 LYS B O 1
ATOM 1131 N N . ASP B 1 14 ? -9.008 25.344 2.262 1 96.94 14 ASP B N 1
ATOM 1132 C CA . ASP B 1 14 ? -8.578 26.734 2.232 1 96.94 14 ASP B CA 1
ATOM 1133 C C . ASP B 1 14 ? -7.711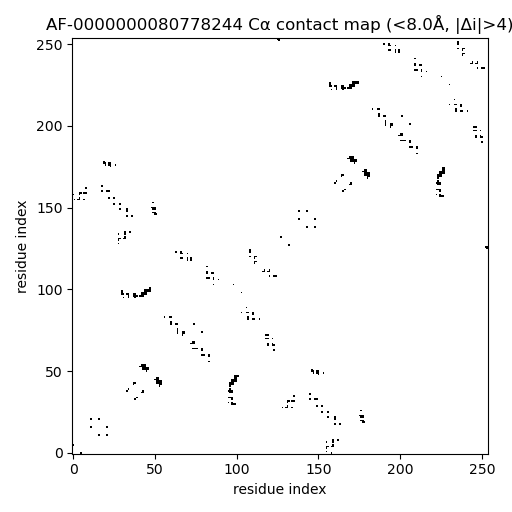 27.016 1.006 1 96.94 14 ASP B C 1
ATOM 1135 O O . ASP B 1 14 ? -7.672 28.156 0.511 1 96.94 14 ASP B O 1
ATOM 1139 N N . ASN B 1 15 ? -7.055 26.047 0.457 1 97.19 15 ASN B N 1
ATOM 1140 C CA . ASN B 1 15 ? -6.164 26.234 -0.685 1 97.19 15 ASN B CA 1
ATOM 1141 C C . ASN B 1 15 ? -6.812 25.766 -1.982 1 97.19 15 ASN B C 1
ATOM 1143 O O . ASN B 1 15 ? -6.156 25.703 -3.023 1 97.19 15 ASN B O 1
ATOM 1147 N N . ASP B 1 16 ? -8.07 25.453 -1.917 1 97 16 ASP B N 1
ATOM 1148 C CA . ASP B 1 16 ? -8.867 25.062 -3.072 1 97 16 ASP B CA 1
ATOM 1149 C C . ASP B 1 16 ? -8.188 23.938 -3.859 1 97 16 ASP B C 1
ATOM 1151 O O . ASP B 1 16 ? -8.039 24.031 -5.078 1 97 16 ASP B O 1
ATOM 1155 N N . ILE B 1 17 ? -7.707 22.953 -3.145 1 97.06 17 ILE B N 1
ATOM 1156 C CA . ILE B 1 17 ? -6.992 21.844 -3.771 1 97.06 17 ILE B CA 1
ATOM 1157 C C . ILE B 1 17 ? -7.992 20.859 -4.367 1 97.06 17 ILE B C 1
ATOM 1159 O O . ILE B 1 17 ? -9 20.531 -3.74 1 97.06 17 ILE B O 1
ATOM 1163 N N . ASP B 1 18 ? -7.738 20.406 -5.582 1 97.38 18 ASP B N 1
ATOM 1164 C CA . ASP B 1 18 ? -8.508 19.344 -6.227 1 97.38 18 ASP B CA 1
ATOM 1165 C C . ASP B 1 18 ? -8.523 18.078 -5.371 1 97.38 18 ASP B C 1
ATOM 1167 O O . ASP B 1 18 ? -7.465 17.547 -5.031 1 97.38 18 ASP B O 1
ATOM 1171 N N . PRO B 1 19 ? -9.68 17.609 -4.973 1 96.69 19 PRO B N 1
ATOM 1172 C CA . PRO B 1 19 ? -9.781 16.422 -4.125 1 96.69 19 PRO B CA 1
ATOM 1173 C C . PRO B 1 19 ? -9.008 15.227 -4.691 1 96.69 19 PRO B C 1
ATOM 1175 O O . PRO B 1 19 ? -8.484 14.406 -3.934 1 96.69 19 PRO B O 1
ATOM 1178 N N . ASN B 1 20 ? -8.875 15.086 -5.965 1 97 20 ASN B N 1
ATOM 1179 C CA . ASN B 1 20 ? -8.211 13.961 -6.605 1 97 20 ASN B CA 1
ATOM 1180 C C . ASN B 1 20 ? -6.699 14.008 -6.387 1 97 20 ASN B C 1
ATOM 1182 O O . ASN B 1 20 ? -6 13.023 -6.648 1 97 20 ASN B O 1
ATOM 1186 N N . LYS B 1 21 ? -6.199 15.055 -5.855 1 97.56 21 LYS B N 1
ATOM 1187 C CA . LYS B 1 21 ? -4.766 15.195 -5.625 1 97.56 21 LYS B CA 1
ATOM 1188 C C . LYS B 1 21 ? -4.422 15 -4.148 1 97.56 21 LYS B C 1
ATOM 1190 O O . LYS B 1 21 ? -3.252 14.867 -3.791 1 97.56 21 LYS B O 1
ATOM 1195 N N . VAL B 1 22 ? -5.406 14.992 -3.324 1 98.31 22 VAL B N 1
ATOM 1196 C CA . VAL B 1 22 ? -5.23 15.07 -1.878 1 98.31 22 VAL B CA 1
ATOM 1197 C C . VAL B 1 22 ? -4.48 13.844 -1.374 1 98.31 22 VAL B C 1
ATOM 1199 O O . VAL B 1 22 ? -3.537 13.961 -0.591 1 98.31 22 VAL B O 1
ATOM 1202 N N . ALA B 1 23 ? -4.84 12.672 -1.805 1 98.12 23 ALA B N 1
ATOM 1203 C CA . ALA B 1 23 ? -4.195 11.445 -1.345 1 98.12 23 ALA B CA 1
ATOM 1204 C C . ALA B 1 23 ? -2.693 11.484 -1.599 1 98.12 23 ALA B C 1
ATOM 1206 O O . ALA B 1 23 ? -1.896 11.219 -0.694 1 98.12 23 ALA B O 1
ATOM 1207 N N . ASN B 1 24 ? -2.301 11.914 -2.74 1 97.38 24 ASN B N 1
ATOM 1208 C CA . ASN B 1 24 ? -0.894 11.938 -3.121 1 97.38 24 ASN B CA 1
ATOM 1209 C C . ASN B 1 24 ? -0.127 13.016 -2.357 1 97.38 24 ASN B C 1
ATOM 1211 O O . ASN B 1 24 ? 1.025 12.805 -1.971 1 97.38 24 ASN B O 1
ATOM 1215 N N . ILE B 1 25 ? -0.763 14.117 -2.221 1 98.12 25 ILE B N 1
ATOM 1216 C CA . ILE B 1 25 ? -0.122 15.211 -1.498 1 98.12 25 ILE B CA 1
ATOM 1217 C C . ILE B 1 25 ? 0.141 14.789 -0.053 1 98.12 25 ILE B C 1
ATOM 1219 O O . ILE B 1 25 ? 1.225 15.039 0.483 1 98.12 25 ILE B O 1
ATOM 1223 N N . ILE B 1 26 ? -0.859 14.102 0.567 1 98.25 26 ILE B N 1
ATOM 1224 C CA . ILE B 1 26 ? -0.676 13.648 1.941 1 98.25 26 ILE B CA 1
ATOM 1225 C C . ILE B 1 26 ? 0.41 12.578 1.992 1 98.25 26 ILE B C 1
ATOM 1227 O O . ILE B 1 26 ? 1.229 12.555 2.914 1 98.25 26 ILE B O 1
ATOM 1231 N N . GLU B 1 27 ? 0.414 11.719 1.033 1 97.06 27 GLU B N 1
ATOM 1232 C CA . GLU B 1 27 ? 1.434 10.672 0.977 1 97.06 27 GLU B CA 1
ATOM 1233 C C . GLU B 1 27 ? 2.834 11.273 0.895 1 97.06 27 GLU B C 1
ATOM 1235 O O . GLU B 1 27 ? 3.738 10.852 1.617 1 97.06 27 GLU B O 1
ATOM 1240 N N . ASP B 1 28 ? 3.033 12.219 0.057 1 97 28 ASP B N 1
ATOM 1241 C CA . ASP B 1 28 ? 4.328 12.883 -0.082 1 97 28 ASP B CA 1
ATOM 1242 C C . ASP B 1 28 ? 4.742 13.555 1.225 1 97 28 ASP B C 1
ATOM 1244 O O . ASP B 1 28 ? 5.895 13.445 1.646 1 97 28 ASP B O 1
ATOM 1248 N N . ALA B 1 29 ? 3.838 14.258 1.804 1 98.12 29 ALA B N 1
ATOM 1249 C CA . ALA B 1 29 ? 4.125 14.914 3.074 1 98.12 29 ALA B CA 1
ATOM 1250 C C . ALA B 1 29 ? 4.5 13.898 4.148 1 98.12 29 ALA B C 1
ATOM 1252 O O . ALA B 1 29 ? 5.375 14.156 4.98 1 98.12 29 ALA B O 1
ATOM 1253 N N . LYS B 1 30 ? 3.771 12.773 4.188 1 98.06 30 LYS B N 1
ATOM 1254 C CA . LYS B 1 30 ? 4.07 11.695 5.125 1 98.06 30 LYS B CA 1
ATOM 1255 C C . LYS B 1 30 ? 5.523 11.242 5.004 1 98.06 30 LYS B C 1
ATOM 1257 O O . LYS B 1 30 ? 6.238 11.164 6.004 1 98.06 30 LYS B O 1
ATOM 1262 N N . ILE B 1 31 ? 5.934 11.008 3.816 1 97.69 31 ILE B N 1
ATOM 1263 C CA . ILE B 1 31 ? 7.301 10.562 3.57 1 97.69 31 ILE B CA 1
ATOM 1264 C C . ILE B 1 31 ? 8.281 11.641 4.035 1 97.69 31 ILE B C 1
ATOM 1266 O O . ILE B 1 31 ? 9.289 11.328 4.684 1 97.69 31 ILE B O 1
ATOM 1270 N N . ASN B 1 32 ? 8.016 12.883 3.738 1 97.62 32 ASN B N 1
ATOM 1271 C CA . ASN B 1 32 ? 8.898 13.984 4.109 1 97.62 32 ASN B CA 1
ATOM 1272 C C . ASN B 1 32 ? 8.984 14.148 5.625 1 97.62 32 ASN B C 1
ATOM 1274 O O . ASN B 1 32 ? 10.055 14.438 6.16 1 97.62 32 ASN B O 1
ATOM 1278 N N . VAL B 1 33 ? 7.871 14.023 6.273 1 98.38 33 VAL B N 1
ATOM 1279 C CA . VAL B 1 33 ? 7.863 14.125 7.73 1 98.38 33 VAL B CA 1
ATOM 1280 C C . VAL B 1 33 ? 8.719 13.008 8.328 1 98.38 33 VAL B C 1
ATOM 1282 O O . VAL B 1 33 ? 9.539 13.25 9.219 1 98.38 33 VAL B O 1
ATOM 1285 N N . LEU B 1 34 ? 8.484 11.812 7.844 1 98.31 34 LEU B N 1
ATOM 1286 C CA . LEU B 1 34 ? 9.258 10.68 8.336 1 98.31 34 LEU B CA 1
ATOM 1287 C C . LEU B 1 34 ? 10.742 10.867 8.047 1 98.31 34 LEU B C 1
ATOM 1289 O O . LEU B 1 34 ? 11.594 10.477 8.844 1 98.31 34 LEU B O 1
ATOM 1293 N N . ASP B 1 35 ? 11.047 11.445 6.93 1 97.88 35 ASP B N 1
ATOM 1294 C CA . ASP B 1 35 ? 12.438 11.727 6.586 1 97.88 35 ASP B CA 1
ATOM 1295 C C . ASP B 1 35 ? 13.062 12.703 7.574 1 97.88 35 ASP B C 1
ATOM 1297 O O . ASP B 1 35 ? 14.219 12.555 7.953 1 97.88 35 ASP B O 1
ATOM 1301 N N . GLU B 1 36 ? 12.344 13.703 7.953 1 96.25 36 GLU B N 1
ATOM 1302 C CA . GLU B 1 36 ? 12.828 14.648 8.953 1 96.25 36 GLU B CA 1
ATOM 1303 C C . GLU B 1 36 ? 13.078 13.961 10.297 1 96.25 36 GLU B C 1
ATOM 1305 O O . GLU B 1 36 ? 14.023 14.297 11.008 1 96.25 36 GLU B O 1
ATOM 1310 N N . MET B 1 37 ? 12.312 12.977 10.555 1 96.62 37 MET B N 1
ATOM 1311 C CA . MET B 1 37 ? 12.352 12.344 11.875 1 96.62 37 MET B CA 1
ATOM 1312 C C . MET B 1 37 ? 13.445 11.281 11.93 1 96.62 37 MET B C 1
ATOM 1314 O O . MET B 1 37 ? 14.078 11.094 12.969 1 96.62 37 MET B O 1
ATOM 1318 N N . PHE B 1 38 ? 13.609 10.602 10.82 1 96.44 38 PHE B N 1
ATOM 1319 C CA . PHE B 1 38 ? 14.484 9.43 10.844 1 96.44 38 PHE B CA 1
ATOM 1320 C C . PHE B 1 38 ? 15.711 9.648 9.969 1 96.44 38 PHE B C 1
ATOM 1322 O O . PHE B 1 38 ? 16.75 9.023 10.188 1 96.44 38 PHE B O 1
ATOM 1329 N N . GLY B 1 39 ? 15.602 10.453 8.969 1 93.06 39 GLY B N 1
ATOM 1330 C CA . GLY B 1 39 ? 16.516 10.484 7.84 1 93.06 39 GLY B CA 1
ATOM 1331 C C . GLY B 1 39 ? 17.922 10.898 8.227 1 93.06 39 GLY B C 1
ATOM 1332 O O . GLY B 1 39 ? 18.891 10.57 7.535 1 93.06 39 GLY B O 1
ATOM 1333 N N . GLU B 1 40 ? 18.094 11.547 9.305 1 91.5 40 GLU B N 1
ATOM 1334 C CA . GLU B 1 40 ? 19.422 12.031 9.711 1 91.5 40 GLU B CA 1
ATOM 1335 C C . GLU B 1 40 ? 20.266 10.914 10.305 1 91.5 40 GLU B C 1
ATOM 1337 O O . GLU B 1 40 ? 21.484 11.039 10.414 1 91.5 40 GLU B O 1
ATOM 1342 N N . GLU B 1 41 ? 19.656 9.812 10.633 1 92.19 41 GLU B N 1
ATOM 1343 C CA . GLU B 1 41 ? 20.359 8.742 11.344 1 92.19 41 GLU B CA 1
ATOM 1344 C C . GLU B 1 41 ? 20.672 7.574 10.414 1 92.19 41 GLU B C 1
ATOM 1346 O O . GLU B 1 41 ? 21.219 6.559 10.844 1 92.19 41 GLU B O 1
ATOM 1351 N N . GLY B 1 42 ? 20.438 7.742 9.195 1 95 42 GLY B N 1
ATOM 1352 C CA . GLY B 1 42 ? 20.656 6.664 8.242 1 95 42 GLY B CA 1
ATOM 1353 C C . GLY B 1 42 ? 19.516 6.508 7.25 1 95 42 GLY B C 1
ATOM 1354 O O . GLY B 1 42 ? 18.703 7.414 7.082 1 95 42 GLY B O 1
ATOM 1355 N N . GLU B 1 43 ? 19.516 5.422 6.559 1 97.31 43 GLU B N 1
ATOM 1356 C CA . GLU B 1 43 ? 18.484 5.117 5.574 1 97.31 43 GLU B CA 1
ATOM 1357 C C . GLU B 1 43 ? 17.406 4.227 6.168 1 97.31 43 GLU B C 1
ATOM 1359 O O . GLU B 1 43 ? 17.703 3.307 6.938 1 97.31 43 GLU B O 1
ATOM 1364 N N . TRP B 1 44 ? 16.188 4.453 5.789 1 98.25 44 TRP B N 1
ATOM 1365 C CA . TRP B 1 44 ? 15.047 3.779 6.383 1 98.25 44 TRP B CA 1
ATOM 1366 C C . TRP B 1 44 ? 14.031 3.381 5.312 1 98.25 44 TRP B C 1
ATOM 1368 O O . TRP B 1 44 ? 14.023 3.951 4.219 1 98.25 44 TRP B O 1
ATOM 1378 N N . VAL B 1 45 ? 13.188 2.357 5.703 1 98.25 45 VAL B N 1
ATOM 1379 C CA . VAL B 1 45 ? 12.156 1.854 4.801 1 98.25 45 VAL B CA 1
ATOM 1380 C C . VAL B 1 45 ? 10.781 2.014 5.449 1 98.25 45 VAL B C 1
ATOM 1382 O O . VAL B 1 45 ? 10.578 1.602 6.594 1 98.25 45 VAL B O 1
ATOM 1385 N N . LEU B 1 46 ? 9.859 2.719 4.789 1 97.81 46 LEU B N 1
ATOM 1386 C CA . LEU B 1 46 ? 8.453 2.77 5.176 1 97.81 46 LEU B CA 1
ATOM 1387 C C . LEU B 1 46 ? 7.691 1.572 4.617 1 97.81 46 LEU B C 1
ATOM 1389 O O . LEU B 1 46 ? 7.5 1.462 3.404 1 97.81 46 LEU B O 1
ATOM 1393 N N . LYS B 1 47 ? 7.227 0.712 5.527 1 95.06 47 LYS B N 1
ATOM 1394 C CA . LYS B 1 47 ? 6.527 -0.504 5.125 1 95.06 47 LYS B CA 1
ATOM 1395 C C . LYS B 1 47 ? 5.066 -0.212 4.793 1 95.06 47 LYS B C 1
ATOM 1397 O O . LYS B 1 47 ? 4.562 0.876 5.082 1 95.06 47 LYS B O 1
ATOM 1402 N N . LYS B 1 48 ? 4.336 -1.209 4.25 1 88.12 48 LYS B N 1
ATOM 1403 C CA . LYS B 1 48 ? 2.986 -1.069 3.709 1 88.12 48 LYS B CA 1
ATOM 1404 C C . LYS B 1 48 ? 1.99 -0.708 4.805 1 88.12 48 LYS B C 1
ATOM 1406 O O . LYS B 1 48 ? 1.068 0.079 4.582 1 88.12 48 LYS B O 1
ATOM 1411 N N . LEU B 1 49 ? 2.215 -1.175 6.02 1 87.25 49 LEU B N 1
ATOM 1412 C CA . LEU B 1 49 ? 1.231 -0.978 7.078 1 87.25 49 LEU B CA 1
ATOM 1413 C C . LEU B 1 49 ? 1.659 0.148 8.016 1 87.25 49 LEU B C 1
ATOM 1415 O O . LEU B 1 49 ? 1.085 0.317 9.094 1 87.25 49 LEU B O 1
ATOM 1419 N N . GLY B 1 50 ? 2.779 0.774 7.617 1 92.19 50 GLY B N 1
ATOM 1420 C CA . GLY B 1 50 ? 3.061 2.035 8.289 1 92.19 50 GLY B CA 1
ATOM 1421 C C . GLY B 1 50 ? 4.27 1.968 9.203 1 92.19 50 GLY B C 1
ATOM 1422 O O . GLY B 1 50 ? 4.703 2.988 9.742 1 92.19 50 GLY B O 1
ATOM 1423 N N . SER B 1 51 ? 4.789 0.804 9.43 1 95.31 51 SER B N 1
ATOM 1424 C CA . SER B 1 51 ? 5.992 0.719 10.25 1 95.31 51 SER B CA 1
ATOM 1425 C C . SER B 1 51 ? 7.219 1.193 9.477 1 95.31 51 SER B C 1
ATOM 1427 O O . SER B 1 51 ? 7.262 1.108 8.25 1 95.31 51 SER B O 1
ATOM 1429 N N . VAL B 1 52 ? 8.188 1.686 10.242 1 96.88 52 VAL B N 1
ATOM 1430 C CA . VAL B 1 52 ? 9.461 2.129 9.688 1 96.88 52 VAL B CA 1
ATOM 1431 C C . VAL B 1 52 ? 10.594 1.266 10.234 1 96.88 52 VAL B C 1
ATOM 1433 O O . VAL B 1 52 ? 10.641 0.986 11.438 1 96.88 52 VAL B O 1
ATOM 1436 N N . GLU B 1 53 ? 11.453 0.82 9.391 1 97.81 53 GLU B N 1
ATOM 1437 C CA . GLU B 1 53 ? 12.594 0.019 9.812 1 97.81 53 GLU B CA 1
ATOM 1438 C C . GLU B 1 53 ? 13.867 0.451 9.094 1 97.81 53 GLU B C 1
ATOM 1440 O O . GLU B 1 53 ? 13.805 1.118 8.062 1 97.81 53 GLU B O 1
ATOM 1445 N N . SER B 1 54 ? 15.016 0.135 9.672 1 97.88 54 SER B N 1
ATOM 1446 C CA . SER B 1 54 ? 16.281 0.444 9.031 1 97.88 54 SER B CA 1
ATOM 1447 C C . SER B 1 54 ? 16.422 -0.265 7.688 1 97.88 54 SER B C 1
ATOM 1449 O O . SER B 1 54 ? 16.016 -1.421 7.547 1 97.88 54 SER B O 1
ATOM 1451 N N . PHE B 1 55 ? 17.031 0.464 6.77 1 98.44 55 PHE B N 1
ATOM 1452 C CA . PHE B 1 55 ? 17.266 -0.123 5.457 1 98.44 55 PHE B CA 1
ATOM 1453 C C . PHE B 1 55 ? 18.297 -1.249 5.547 1 98.44 55 PHE B C 1
ATOM 1455 O O . PHE B 1 55 ? 19.312 -1.111 6.219 1 98.44 55 PHE B O 1
ATOM 1462 N N . ASP B 1 56 ? 17.969 -2.389 4.887 1 98.25 56 ASP B N 1
ATOM 1463 C CA . ASP B 1 56 ? 18.828 -3.566 4.793 1 98.25 56 ASP B CA 1
ATOM 1464 C C . ASP B 1 56 ? 18.922 -4.059 3.35 1 98.25 56 ASP B C 1
ATOM 1466 O O . ASP B 1 56 ? 18 -4.68 2.838 1 98.25 56 ASP B O 1
ATOM 1470 N N . LYS B 1 57 ? 20.047 -3.863 2.727 1 98.31 57 LYS B N 1
ATOM 1471 C CA . LYS B 1 57 ? 20.203 -4.238 1.324 1 98.31 57 LYS B CA 1
ATOM 1472 C C . LYS B 1 57 ? 20.047 -5.742 1.135 1 98.31 57 LYS B C 1
ATOM 1474 O O . LYS B 1 57 ? 19.734 -6.207 0.04 1 98.31 57 LYS B O 1
ATOM 1479 N N . GLU B 1 58 ? 20.312 -6.512 2.211 1 98.5 58 GLU B N 1
ATOM 1480 C CA . GLU B 1 58 ? 20.188 -7.965 2.121 1 98.5 58 GLU B CA 1
ATOM 1481 C C . GLU B 1 58 ? 18.734 -8.383 1.854 1 98.5 58 GLU B C 1
ATOM 1483 O O . GLU B 1 58 ? 18.5 -9.414 1.225 1 98.5 58 GLU B O 1
ATOM 1488 N N . LYS B 1 59 ? 17.812 -7.625 2.314 1 97.94 59 LYS B N 1
ATOM 1489 C CA . LYS B 1 59 ? 16.406 -7.918 2.039 1 97.94 59 LYS B CA 1
ATOM 1490 C C . LYS B 1 59 ? 16.109 -7.82 0.547 1 97.94 59 LYS B C 1
ATOM 1492 O O . LYS B 1 59 ? 15.32 -8.609 0.013 1 97.94 59 LYS B O 1
ATOM 1497 N N . ILE B 1 60 ? 16.672 -6.855 -0.15 1 98.12 60 ILE B N 1
ATOM 1498 C CA . ILE B 1 60 ? 16.516 -6.727 -1.595 1 98.12 60 ILE B CA 1
ATOM 1499 C C . ILE B 1 60 ? 17.141 -7.934 -2.291 1 98.12 60 ILE B C 1
ATOM 1501 O O . ILE B 1 60 ? 16.516 -8.547 -3.158 1 98.12 60 ILE B O 1
ATOM 1505 N N . PHE B 1 61 ? 18.359 -8.25 -1.808 1 98.56 61 PHE B N 1
ATOM 1506 C CA . PHE B 1 61 ? 19.062 -9.398 -2.375 1 98.56 61 PHE B CA 1
ATOM 1507 C C . PHE B 1 61 ? 18.203 -10.656 -2.299 1 98.56 61 PHE B C 1
ATOM 1509 O O . PHE B 1 61 ? 17.984 -11.32 -3.309 1 98.56 61 PHE B O 1
ATOM 1516 N N . HIS B 1 62 ? 17.703 -10.953 -1.1 1 98.12 62 HIS B N 1
ATOM 1517 C CA . HIS B 1 62 ? 16.938 -12.172 -0.862 1 98.12 62 HIS B CA 1
ATOM 1518 C C . HIS B 1 62 ? 15.641 -12.188 -1.68 1 98.12 62 HIS B C 1
ATOM 1520 O O . HIS B 1 62 ? 15.25 -13.227 -2.209 1 98.12 62 HIS B O 1
ATOM 1526 N N . SER B 1 63 ? 15.047 -11.078 -1.748 1 97 63 SER B N 1
ATOM 1527 C CA . SER B 1 63 ? 13.797 -10.977 -2.502 1 97 63 SER B CA 1
ATOM 1528 C C . SER B 1 63 ? 14.016 -11.305 -3.975 1 97 63 SER B C 1
ATOM 1530 O O . SER B 1 63 ? 13.258 -12.086 -4.562 1 97 63 SER B O 1
ATOM 1532 N N . ILE B 1 64 ? 15.039 -10.789 -4.574 1 97.81 64 ILE B N 1
ATOM 1533 C CA . ILE B 1 64 ? 15.352 -11.023 -5.98 1 97.81 64 ILE B CA 1
ATOM 1534 C C . ILE B 1 64 ? 15.766 -12.477 -6.18 1 97.81 64 ILE B C 1
ATOM 1536 O O . ILE B 1 64 ? 15.305 -13.141 -7.113 1 97.81 64 ILE B O 1
ATOM 1540 N N . ALA B 1 65 ? 16.625 -12.93 -5.281 1 98 65 ALA B N 1
ATOM 1541 C CA . ALA B 1 65 ? 17.125 -14.305 -5.363 1 98 65 ALA B CA 1
ATOM 1542 C C . ALA B 1 65 ? 15.969 -15.297 -5.301 1 98 65 ALA B C 1
ATOM 1544 O O . ALA B 1 65 ? 15.883 -16.219 -6.117 1 98 65 ALA B O 1
ATOM 1545 N N . GLN B 1 66 ? 15.109 -15.125 -4.387 1 96.25 66 GLN B N 1
ATOM 1546 C CA . GLN B 1 66 ? 13.961 -16.016 -4.23 1 96.25 66 GLN B CA 1
ATOM 1547 C C . GLN B 1 66 ? 13.062 -15.984 -5.461 1 96.25 66 GLN B C 1
ATOM 1549 O O . GLN B 1 66 ? 12.609 -17.031 -5.93 1 96.25 66 GLN B O 1
ATOM 1554 N N . THR B 1 67 ? 12.828 -14.812 -5.938 1 95.69 67 THR B N 1
ATOM 1555 C CA . THR B 1 67 ? 11.977 -14.664 -7.113 1 95.69 67 THR B CA 1
ATOM 1556 C C . THR B 1 67 ? 12.609 -15.336 -8.328 1 95.69 67 THR B C 1
ATOM 1558 O O . THR B 1 67 ? 11.922 -16.016 -9.094 1 95.69 67 THR B O 1
ATOM 1561 N N . SER B 1 68 ? 13.883 -15.078 -8.531 1 97.31 68 SER B N 1
ATOM 1562 C CA . SER B 1 68 ? 14.578 -15.695 -9.656 1 97.31 68 SER B CA 1
ATOM 1563 C C . SER B 1 68 ? 14.516 -17.219 -9.578 1 97.31 68 SER B C 1
ATOM 1565 O O . SER B 1 68 ? 14.305 -17.891 -10.594 1 97.31 68 SER B O 1
ATOM 1567 N N . ASP B 1 69 ? 14.633 -17.734 -8.344 1 95.31 69 ASP B N 1
ATOM 1568 C CA . ASP B 1 69 ? 14.57 -19.172 -8.125 1 95.31 69 ASP B CA 1
ATOM 1569 C C . ASP B 1 69 ? 13.188 -19.719 -8.453 1 95.31 69 ASP B C 1
ATOM 1571 O O . ASP B 1 69 ? 13.055 -20.688 -9.211 1 95.31 69 ASP B O 1
ATOM 1575 N N . SER B 1 70 ? 12.242 -19.094 -8.047 1 91.19 70 SER B N 1
ATOM 1576 C CA . SER B 1 70 ? 10.875 -19.578 -8.172 1 91.19 70 SER B CA 1
ATOM 1577 C C . SER B 1 70 ? 10.352 -19.406 -9.594 1 91.19 70 SER B C 1
ATOM 1579 O O . SER B 1 70 ? 9.406 -20.078 -10.008 1 91.19 70 SER B O 1
ATOM 1581 N N . SER B 1 71 ? 10.93 -18.547 -10.336 1 91.88 71 SER B N 1
ATOM 1582 C CA . SER B 1 71 ? 10.461 -18.25 -11.688 1 91.88 71 SER B CA 1
ATOM 1583 C C . SER B 1 71 ? 11.109 -19.172 -12.711 1 91.88 71 SER B C 1
ATOM 1585 O O . SER B 1 71 ? 10.773 -19.141 -13.898 1 91.88 71 SER B O 1
ATOM 1587 N N . GLY B 1 72 ? 12.047 -19.922 -12.242 1 93.81 72 GLY B N 1
ATOM 1588 C CA . GLY B 1 72 ? 12.75 -20.812 -13.164 1 93.81 72 GLY B CA 1
ATOM 1589 C C . GLY B 1 72 ? 13.867 -20.109 -13.914 1 93.81 72 GLY B C 1
ATOM 1590 O O . GLY B 1 72 ? 14.352 -20.625 -14.93 1 93.81 72 GLY B O 1
ATOM 1591 N N . ALA B 1 73 ? 14.211 -18.969 -13.57 1 95.94 73 ALA B N 1
ATOM 1592 C CA . ALA B 1 73 ? 15.305 -18.188 -14.141 1 95.94 73 ALA B CA 1
ATOM 1593 C C . ALA B 1 73 ? 16.297 -17.766 -13.062 1 95.94 73 ALA B C 1
ATOM 1595 O O . ALA B 1 73 ? 16.609 -16.578 -12.93 1 95.94 73 ALA B O 1
ATOM 1596 N N . LYS B 1 74 ? 16.875 -18.688 -12.422 1 97.19 74 LYS B N 1
ATOM 1597 C CA . LYS B 1 74 ? 17.719 -18.469 -11.258 1 97.19 74 LYS B CA 1
ATOM 1598 C C . LYS B 1 74 ? 18.906 -17.562 -11.602 1 97.19 74 LYS B C 1
ATOM 1600 O O . LYS B 1 74 ? 19.609 -17.797 -12.586 1 97.19 74 LYS B O 1
ATOM 1605 N N . MET B 1 75 ? 19.125 -16.625 -10.836 1 98 75 MET B N 1
ATOM 1606 C CA . MET B 1 75 ? 20.266 -15.719 -10.93 1 98 75 MET B CA 1
ATOM 1607 C C . MET B 1 75 ? 21.359 -16.125 -9.945 1 98 75 MET B C 1
ATOM 1609 O O . MET B 1 75 ? 21.078 -16.547 -8.828 1 98 75 MET B O 1
ATOM 1613 N N . ASN B 1 76 ? 22.609 -15.984 -10.391 1 97.81 76 ASN B N 1
ATOM 1614 C CA . ASN B 1 76 ? 23.672 -16.203 -9.406 1 97.81 76 ASN B CA 1
ATOM 1615 C C . ASN B 1 76 ? 23.875 -14.992 -8.523 1 97.81 76 ASN B C 1
ATOM 1617 O O . ASN B 1 76 ? 23.328 -13.914 -8.789 1 97.81 76 ASN B O 1
ATOM 1621 N N . ALA B 1 77 ? 24.609 -15.148 -7.473 1 98.25 77 ALA B N 1
ATOM 1622 C CA . ALA B 1 77 ? 24.781 -14.109 -6.461 1 98.25 77 ALA B CA 1
ATOM 1623 C C . ALA B 1 77 ? 25.375 -12.844 -7.07 1 98.25 77 ALA B C 1
ATOM 1625 O O . ALA B 1 77 ? 24.984 -11.734 -6.699 1 98.25 77 ALA B O 1
ATOM 1626 N N . SER B 1 78 ? 26.297 -13 -7.965 1 98.31 78 SER B N 1
ATOM 1627 C CA . SER B 1 78 ? 26.922 -11.844 -8.594 1 98.31 78 SER B CA 1
ATOM 1628 C C . SER B 1 78 ? 25.922 -11.031 -9.391 1 98.31 78 SER B C 1
ATOM 1630 O O . SER B 1 78 ? 25.922 -9.797 -9.336 1 98.31 78 SER B O 1
ATOM 1632 N N . ASP B 1 79 ? 25.094 -11.711 -10.133 1 98.19 79 ASP B N 1
ATOM 1633 C CA . ASP B 1 79 ? 24.047 -11.047 -10.922 1 98.19 79 ASP B CA 1
ATOM 1634 C C . ASP B 1 79 ? 23.078 -10.297 -10.016 1 98.19 79 ASP B C 1
ATOM 1636 O O . ASP B 1 79 ? 22.719 -9.148 -10.305 1 98.19 79 ASP B O 1
ATOM 1640 N N . VAL B 1 80 ? 22.672 -10.945 -8.969 1 98.75 80 VAL B N 1
ATOM 1641 C CA . VAL B 1 80 ? 21.75 -10.312 -8.023 1 98.75 80 VAL B CA 1
ATOM 1642 C C . VAL B 1 80 ? 22.406 -9.062 -7.43 1 98.75 80 VAL B C 1
ATOM 1644 O O . VAL B 1 80 ? 21.75 -8.031 -7.285 1 98.75 80 VAL B O 1
ATOM 1647 N N . ASN B 1 81 ? 23.672 -9.188 -7.125 1 98.69 81 ASN B N 1
ATOM 1648 C CA . ASN B 1 81 ? 24.391 -8.055 -6.535 1 98.69 81 ASN B CA 1
ATOM 1649 C C . ASN B 1 81 ? 24.438 -6.867 -7.488 1 98.69 81 ASN B C 1
ATOM 1651 O O . ASN B 1 81 ? 24.406 -5.715 -7.051 1 98.69 81 ASN B O 1
ATOM 1655 N N . ILE B 1 82 ? 24.484 -7.125 -8.766 1 98.62 82 ILE B N 1
ATOM 1656 C CA . ILE B 1 82 ? 24.453 -6.051 -9.75 1 98.62 82 ILE B CA 1
ATOM 1657 C C . ILE B 1 82 ? 23.141 -5.27 -9.625 1 98.62 82 ILE B C 1
ATOM 1659 O O . ILE B 1 82 ? 23.141 -4.035 -9.617 1 98.62 82 ILE B O 1
ATOM 1663 N N . ILE B 1 83 ? 22.047 -5.977 -9.539 1 98.75 83 ILE B N 1
ATOM 1664 C CA . ILE B 1 83 ? 20.734 -5.348 -9.398 1 98.75 83 ILE B CA 1
ATOM 1665 C C . ILE B 1 83 ? 20.688 -4.551 -8.094 1 98.75 83 ILE B C 1
ATOM 1667 O O . ILE B 1 83 ? 20.219 -3.41 -8.07 1 98.75 83 ILE B O 1
ATOM 1671 N N . VAL B 1 84 ? 21.188 -5.184 -6.996 1 98.81 84 VAL B N 1
ATOM 1672 C CA . VAL B 1 84 ? 21.203 -4.52 -5.695 1 98.81 84 VAL B CA 1
ATOM 1673 C C . VAL B 1 84 ? 21.984 -3.211 -5.797 1 98.81 84 VAL B C 1
ATOM 1675 O O . VAL B 1 84 ? 21.531 -2.172 -5.305 1 98.81 84 VAL B O 1
ATOM 1678 N N . GLU B 1 85 ? 23.109 -3.232 -6.457 1 98.69 85 GLU B N 1
ATOM 1679 C CA . GLU B 1 85 ? 23.938 -2.039 -6.605 1 98.69 85 GLU B CA 1
ATOM 1680 C C . GLU B 1 85 ? 23.203 -0.961 -7.402 1 98.69 85 GLU B C 1
ATOM 1682 O O . GLU B 1 85 ? 23.312 0.227 -7.094 1 98.69 85 GLU B O 1
ATOM 1687 N N . ASP B 1 86 ? 22.547 -1.353 -8.438 1 98.69 86 ASP B N 1
ATOM 1688 C CA . ASP B 1 86 ? 21.766 -0.399 -9.219 1 98.69 86 ASP B CA 1
ATOM 1689 C C . ASP B 1 86 ? 20.688 0.27 -8.367 1 98.69 86 ASP B C 1
ATOM 1691 O O . ASP B 1 86 ? 20.453 1.473 -8.492 1 98.69 86 ASP B O 1
ATOM 1695 N N . VAL B 1 87 ? 20.047 -0.51 -7.523 1 98.69 87 VAL B N 1
ATOM 1696 C CA . VAL B 1 87 ? 19.016 0.013 -6.629 1 98.69 87 VAL B CA 1
ATOM 1697 C C . VAL B 1 87 ? 19.625 1.021 -5.664 1 98.69 87 VAL B C 1
ATOM 1699 O O . VAL B 1 87 ? 19.078 2.107 -5.453 1 98.69 87 VAL B O 1
ATOM 1702 N N . LEU B 1 88 ? 20.781 0.667 -5.109 1 98.38 88 LEU B N 1
ATOM 1703 C CA . LEU B 1 88 ? 21.484 1.55 -4.176 1 98.38 88 LEU B CA 1
ATOM 1704 C C . LEU B 1 88 ? 21.859 2.861 -4.852 1 98.38 88 LEU B C 1
ATOM 1706 O O . LEU B 1 88 ? 21.766 3.932 -4.246 1 98.38 88 LEU B O 1
ATOM 1710 N N . LYS B 1 89 ? 22.266 2.799 -6.102 1 98.12 89 LYS B N 1
ATOM 1711 C CA . LYS B 1 89 ? 22.609 4 -6.859 1 98.12 89 LYS B CA 1
ATOM 1712 C C . LYS B 1 89 ? 21.391 4.902 -7.031 1 98.12 89 LYS B C 1
ATOM 1714 O O . LYS B 1 89 ? 21.484 6.121 -6.875 1 98.12 89 LYS B O 1
ATOM 1719 N N . LYS B 1 90 ? 20.297 4.277 -7.367 1 97.62 90 LYS B N 1
ATOM 1720 C CA . LYS B 1 90 ? 19.062 5.039 -7.508 1 97.62 90 LYS B CA 1
ATOM 1721 C C . LYS B 1 90 ? 18.672 5.715 -6.195 1 97.62 90 LYS B C 1
ATOM 1723 O O . LYS B 1 90 ? 18.312 6.895 -6.184 1 97.62 90 LYS B O 1
ATOM 1728 N N . MET B 1 91 ? 18.797 4.941 -5.113 1 97.5 91 MET B N 1
ATOM 1729 C CA . MET B 1 91 ? 18.469 5.484 -3.799 1 97.5 91 MET B CA 1
ATOM 1730 C C . MET B 1 91 ? 19.359 6.676 -3.463 1 97.5 91 MET B C 1
ATOM 1732 O O . MET B 1 91 ? 18.891 7.672 -2.912 1 97.5 91 MET B O 1
ATOM 1736 N N . LYS B 1 92 ? 20.578 6.609 -3.801 1 95.69 92 LYS B N 1
ATOM 1737 C CA . LYS B 1 92 ? 21.547 7.656 -3.51 1 95.69 92 LYS B CA 1
ATOM 1738 C C . LYS B 1 92 ? 21.234 8.93 -4.293 1 95.69 92 LYS B C 1
ATOM 1740 O O . LYS B 1 92 ? 21.562 10.031 -3.857 1 95.69 92 LYS B O 1
ATOM 1745 N N . SER B 1 93 ? 20.578 8.758 -5.402 1 96.19 93 SER B N 1
ATOM 1746 C CA . SER B 1 93 ? 20.25 9.898 -6.25 1 96.19 93 SER B CA 1
ATOM 1747 C C . SER B 1 93 ? 19.062 10.688 -5.699 1 96.19 93 SER B C 1
ATOM 1749 O O . SER B 1 93 ? 18.828 11.82 -6.113 1 96.19 93 SER B O 1
ATOM 1751 N N . ILE B 1 94 ? 18.328 10.117 -4.828 1 95 94 ILE B N 1
ATOM 1752 C CA . ILE B 1 94 ? 17.156 10.742 -4.227 1 95 94 ILE B CA 1
ATOM 1753 C C . ILE B 1 94 ? 17.578 11.531 -2.984 1 95 94 ILE B C 1
ATOM 1755 O O . ILE B 1 94 ? 18.406 11.062 -2.195 1 95 94 ILE B O 1
ATOM 1759 N N . LYS B 1 95 ? 17.047 12.719 -2.807 1 93.19 95 LYS B N 1
ATOM 1760 C CA . LYS B 1 95 ? 17.406 13.594 -1.699 1 93.19 95 LYS B CA 1
ATOM 1761 C C . LYS B 1 95 ? 16.562 13.312 -0.467 1 93.19 95 LYS B C 1
ATOM 1763 O O . LYS B 1 95 ? 15.961 14.227 0.104 1 93.19 95 LYS B O 1
ATOM 1768 N N . ARG B 1 96 ? 16.484 12.102 -0.068 1 95.94 96 ARG B N 1
AT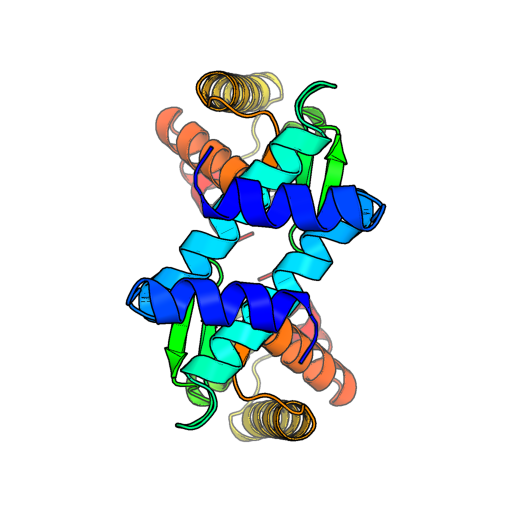OM 1769 C CA . ARG B 1 96 ? 15.844 11.664 1.171 1 95.94 96 ARG B CA 1
ATOM 1770 C C . ARG B 1 96 ? 16.375 10.305 1.606 1 95.94 96 ARG B C 1
ATOM 1772 O O . ARG B 1 96 ? 16.969 9.578 0.81 1 95.94 96 ARG B O 1
ATOM 1779 N N . ASN B 1 97 ? 16.047 10.016 2.934 1 97.5 97 ASN B N 1
ATOM 1780 C CA . ASN B 1 97 ? 16.609 8.789 3.486 1 97.5 97 ASN B CA 1
ATOM 1781 C C . ASN B 1 97 ? 15.508 7.844 3.969 1 97.5 97 ASN B C 1
ATOM 1783 O O . ASN B 1 97 ? 15.797 6.828 4.609 1 97.5 97 ASN B O 1
ATOM 1787 N N . VAL B 1 98 ? 14.297 8.148 3.766 1 98.06 98 VAL B N 1
ATOM 1788 C CA . VAL B 1 98 ? 13.172 7.254 4.004 1 98.06 98 VAL B CA 1
ATOM 1789 C C . VAL B 1 98 ? 12.523 6.867 2.674 1 98.06 98 VAL B C 1
ATOM 1791 O O . VAL B 1 98 ? 12.109 7.734 1.901 1 98.06 98 VAL B O 1
ATOM 1794 N N . TYR B 1 99 ? 12.477 5.555 2.445 1 98.31 99 TYR B N 1
ATOM 1795 C CA . TYR B 1 99 ? 12 5.043 1.165 1 98.31 99 TYR B CA 1
ATOM 1796 C C . TYR B 1 99 ? 10.812 4.105 1.359 1 98.31 99 TYR B C 1
ATOM 1798 O O . TYR B 1 99 ? 10.922 3.086 2.043 1 98.31 99 TYR B O 1
ATOM 1806 N N . PRO B 1 100 ? 9.672 4.469 0.776 1 97 100 PRO B N 1
ATOM 1807 C CA . PRO B 1 100 ? 8.586 3.484 0.764 1 97 100 PRO B CA 1
ATOM 1808 C C . PRO B 1 100 ? 8.984 2.178 0.08 1 97 100 PRO B C 1
ATOM 1810 O O . PRO B 1 100 ? 9.688 2.193 -0.929 1 97 100 PRO B O 1
ATOM 1813 N N . THR B 1 101 ? 8.484 1.102 0.587 1 95.69 101 THR B N 1
ATOM 1814 C CA . THR B 1 101 ? 8.766 -0.201 -0.007 1 95.69 101 THR B CA 1
ATOM 1815 C C . THR B 1 101 ? 8.359 -0.224 -1.477 1 95.69 101 THR B C 1
ATOM 1817 O O . THR B 1 101 ? 9.047 -0.815 -2.311 1 95.69 101 THR B O 1
ATOM 1820 N N . THR B 1 102 ? 7.27 0.457 -1.803 1 93.06 102 THR B N 1
ATOM 1821 C CA . THR B 1 102 ? 6.77 0.494 -3.174 1 93.06 102 THR B CA 1
ATOM 1822 C C . THR B 1 102 ? 7.785 1.148 -4.102 1 93.06 102 THR B C 1
ATOM 1824 O O . THR B 1 102 ? 7.949 0.728 -5.25 1 93.06 102 THR B O 1
ATOM 1827 N N . GLU B 1 103 ? 8.43 2.133 -3.682 1 95.94 103 GLU B N 1
ATOM 1828 C CA . GLU B 1 103 ? 9.453 2.801 -4.477 1 95.94 103 GLU B CA 1
ATOM 1829 C C . GLU B 1 103 ? 10.648 1.883 -4.719 1 95.94 103 GLU B C 1
ATOM 1831 O O . GLU B 1 103 ? 11.141 1.781 -5.844 1 95.94 103 GLU B O 1
ATOM 1836 N N . ILE B 1 104 ? 11.102 1.243 -3.656 1 97.38 104 ILE B N 1
ATOM 1837 C CA . ILE B 1 104 ? 12.242 0.344 -3.758 1 97.38 104 ILE B CA 1
ATOM 1838 C C . ILE B 1 104 ? 11.938 -0.77 -4.758 1 97.38 104 ILE B C 1
ATOM 1840 O O . ILE B 1 104 ? 12.781 -1.109 -5.594 1 97.38 104 ILE B O 1
ATOM 1844 N N . ARG B 1 105 ? 10.75 -1.342 -4.574 1 96.12 105 ARG B N 1
ATOM 1845 C CA . ARG B 1 105 ? 10.32 -2.355 -5.535 1 96.12 105 ARG B CA 1
ATOM 1846 C C . ARG B 1 105 ? 10.375 -1.818 -6.961 1 96.12 105 ARG B C 1
ATOM 1848 O O . ARG B 1 105 ? 10.812 -2.518 -7.879 1 96.12 105 ARG B O 1
ATOM 1855 N N . GLY B 1 106 ? 9.961 -0.589 -7.102 1 97.06 106 GLY B N 1
ATOM 1856 C CA . GLY B 1 106 ? 10.055 0.044 -8.406 1 97.06 106 GLY B CA 1
ATOM 1857 C C . GLY B 1 106 ? 11.477 0.143 -8.922 1 97.06 106 GLY B C 1
ATOM 1858 O O . GLY B 1 106 ? 11.727 -0.083 -10.109 1 97.06 106 GLY B O 1
ATOM 1859 N N . TYR B 1 107 ? 12.328 0.469 -8.102 1 98.06 107 TYR B N 1
ATOM 1860 C CA . TYR B 1 107 ? 13.742 0.534 -8.469 1 98.06 107 TYR B CA 1
ATOM 1861 C C . TYR B 1 107 ? 14.25 -0.833 -8.906 1 98.06 107 TYR B C 1
ATOM 1863 O O . TYR B 1 107 ? 15.016 -0.938 -9.875 1 98.06 107 TYR B O 1
ATOM 1871 N N . VAL B 1 108 ? 13.852 -1.854 -8.148 1 98.38 108 VAL B N 1
ATOM 1872 C CA . VAL B 1 108 ? 14.25 -3.215 -8.484 1 98.38 108 VAL B CA 1
ATOM 1873 C C . VAL B 1 108 ? 13.766 -3.566 -9.891 1 98.38 108 VAL B C 1
ATOM 1875 O O . VAL B 1 108 ? 14.531 -4.062 -10.711 1 98.38 108 VAL B O 1
ATOM 1878 N N . GLU B 1 109 ? 12.516 -3.264 -10.117 1 98.31 109 GLU B N 1
ATOM 1879 C CA . GLU B 1 109 ? 11.93 -3.57 -11.422 1 98.31 109 GLU B CA 1
ATOM 1880 C C . GLU B 1 109 ? 12.68 -2.852 -12.547 1 98.31 109 GLU B C 1
ATOM 1882 O O . GLU B 1 109 ? 12.977 -3.449 -13.578 1 98.31 109 GLU B O 1
ATOM 1887 N N . GLU B 1 110 ? 12.969 -1.658 -12.359 1 98.19 110 GLU B N 1
ATOM 1888 C CA . GLU B 1 110 ? 13.703 -0.869 -13.344 1 98.19 110 GLU B CA 1
ATOM 1889 C C . GLU B 1 110 ? 15.086 -1.461 -13.602 1 98.19 110 GLU B C 1
ATOM 1891 O O . GLU B 1 110 ? 15.516 -1.578 -14.75 1 98.19 110 GLU B O 1
ATOM 1896 N N . ALA B 1 111 ? 15.742 -1.779 -12.547 1 98.56 111 ALA B N 1
ATOM 1897 C CA . ALA B 1 111 ? 17.078 -2.346 -12.664 1 98.56 111 ALA B CA 1
ATOM 1898 C C . ALA B 1 111 ? 17.047 -3.672 -13.422 1 98.56 111 ALA B C 1
ATOM 1900 O O . ALA B 1 111 ? 17.891 -3.916 -14.281 1 98.56 111 ALA B O 1
ATOM 1901 N N . LEU B 1 112 ? 16.109 -4.566 -13.07 1 98.56 112 LEU B N 1
ATOM 1902 C CA . LEU B 1 112 ? 15.953 -5.84 -13.766 1 98.56 112 LEU B CA 1
ATOM 1903 C C . LEU B 1 112 ? 15.734 -5.617 -15.258 1 98.56 112 LEU B C 1
ATOM 1905 O O . LEU B 1 112 ? 16.312 -6.328 -16.094 1 98.56 112 LEU B O 1
ATOM 1909 N N . LYS B 1 113 ? 14.922 -4.695 -15.547 1 98.38 113 LYS B N 1
ATOM 1910 C CA . LYS B 1 113 ? 14.633 -4.355 -16.938 1 98.38 113 LYS B CA 1
ATOM 1911 C C . LYS B 1 113 ? 15.898 -3.885 -17.656 1 98.38 113 LYS B C 1
ATOM 1913 O O . LYS B 1 113 ? 16.234 -4.391 -18.734 1 98.38 113 LYS B O 1
ATOM 1918 N N . GLU B 1 114 ? 16.594 -2.939 -17.094 1 98.19 114 GLU B N 1
ATOM 1919 C CA . GLU B 1 114 ? 17.797 -2.334 -17.688 1 98.19 114 GLU B CA 1
ATOM 1920 C C . GLU B 1 114 ? 18.891 -3.371 -17.891 1 98.19 114 GLU B C 1
ATOM 1922 O O . GLU B 1 114 ? 19.656 -3.289 -18.859 1 98.19 114 GLU B O 1
ATOM 1927 N N . GLU B 1 115 ? 18.953 -4.344 -17 1 98 115 GLU B N 1
ATOM 1928 C CA . GLU B 1 115 ? 20.016 -5.344 -17.047 1 98 115 GLU B CA 1
ATOM 1929 C C . GLU B 1 115 ? 19.609 -6.539 -17.906 1 98 115 GLU B C 1
ATOM 1931 O O . GLU B 1 115 ? 20.406 -7.461 -18.109 1 98 115 GLU B O 1
ATOM 1936 N N . GLY B 1 116 ? 18.375 -6.633 -18.328 1 97.19 116 GLY B N 1
ATOM 1937 C CA . GLY B 1 116 ? 17.953 -7.617 -19.312 1 97.19 116 GLY B CA 1
ATOM 1938 C C . GLY B 1 116 ? 17.422 -8.891 -18.688 1 97.19 116 GLY B C 1
ATOM 1939 O O . GLY B 1 116 ? 17.469 -9.961 -19.312 1 97.19 116 GLY B O 1
ATOM 1940 N N . TYR B 1 117 ? 16.984 -8.789 -17.453 1 97.38 117 TYR B N 1
ATOM 1941 C CA . TYR B 1 117 ? 16.422 -9.961 -16.797 1 97.38 117 TYR B CA 1
ATOM 1942 C C . TYR B 1 117 ? 14.906 -9.984 -16.922 1 97.38 117 TYR B C 1
ATOM 1944 O O . TYR B 1 117 ? 14.195 -9.906 -15.914 1 97.38 117 TYR B O 1
ATOM 1952 N N . GLY B 1 118 ? 14.445 -10.234 -18.078 1 96.81 118 GLY B N 1
ATOM 1953 C CA . GLY B 1 118 ? 13.039 -10.109 -18.422 1 96.81 118 GLY B CA 1
ATOM 1954 C C . GLY B 1 118 ? 12.156 -11.094 -17.672 1 96.81 118 GLY B C 1
ATOM 1955 O O . GLY B 1 118 ? 11.086 -10.727 -17.188 1 96.81 118 GLY B O 1
ATOM 1956 N N . LYS B 1 119 ? 12.578 -12.367 -17.688 1 96.19 119 LYS B N 1
ATOM 1957 C CA . LYS B 1 119 ? 11.781 -13.391 -17.031 1 96.19 119 LYS B CA 1
ATOM 1958 C C . LYS B 1 119 ? 11.633 -13.109 -15.539 1 96.19 119 LYS B C 1
ATOM 1960 O O . LYS B 1 119 ? 10.539 -13.219 -14.984 1 96.19 119 LYS B O 1
ATOM 1965 N N . VAL B 1 120 ? 12.727 -12.75 -14.914 1 97.38 120 VAL B N 1
ATOM 1966 C CA . VAL B 1 120 ? 12.703 -12.438 -13.492 1 97.38 120 VAL B CA 1
ATOM 1967 C C . VAL B 1 120 ? 11.844 -11.195 -13.25 1 97.38 120 VAL B C 1
ATOM 1969 O O . VAL B 1 120 ? 11.094 -11.141 -12.273 1 97.38 120 VAL B O 1
ATOM 1972 N N . LEU B 1 121 ? 11.961 -10.188 -14.102 1 97.69 121 LEU B N 1
ATOM 1973 C CA . LEU B 1 121 ? 11.164 -8.969 -14.008 1 97.69 121 LEU B CA 1
ATOM 1974 C C . LEU B 1 121 ? 9.672 -9.297 -14.016 1 97.69 121 LEU B C 1
ATOM 1976 O O . LEU B 1 121 ? 8.922 -8.805 -13.172 1 97.69 121 LEU B O 1
ATOM 1980 N N . GLU B 1 122 ? 9.289 -10.164 -14.906 1 95 122 GLU B N 1
ATOM 1981 C CA . GLU B 1 122 ? 7.887 -10.539 -15.008 1 95 122 GLU B CA 1
ATOM 1982 C C . GLU B 1 122 ? 7.402 -11.227 -13.734 1 95 122 GLU B C 1
ATOM 1984 O O . GLU B 1 122 ? 6.305 -10.945 -13.25 1 95 122 GLU B O 1
ATOM 1989 N N . ALA B 1 123 ? 8.195 -12.078 -13.227 1 92.06 123 ALA B N 1
ATOM 1990 C CA . ALA B 1 123 ? 7.852 -12.773 -11.984 1 92.06 123 ALA B CA 1
ATOM 1991 C C . ALA B 1 123 ? 7.797 -11.797 -10.812 1 92.06 123 ALA B C 1
ATOM 1993 O O . ALA B 1 123 ? 6.93 -11.922 -9.938 1 92.06 123 ALA B O 1
ATOM 1994 N N . TYR B 1 124 ? 8.766 -10.883 -10.805 1 93.62 124 TYR B N 1
ATOM 1995 C CA . TYR B 1 124 ? 8.859 -9.93 -9.703 1 93.62 124 TYR B CA 1
ATOM 1996 C C . TYR B 1 124 ? 7.645 -9.016 -9.664 1 93.62 124 TYR B C 1
ATOM 1998 O O . TYR B 1 124 ? 7.184 -8.641 -8.586 1 93.62 124 TYR B O 1
ATOM 2006 N N . LYS B 1 125 ? 7.059 -8.711 -10.781 1 87.88 125 LYS B N 1
ATOM 2007 C CA . LYS B 1 125 ? 5.875 -7.859 -10.883 1 87.88 125 LYS B CA 1
ATOM 2008 C C . LYS B 1 125 ? 4.645 -8.562 -10.32 1 87.88 125 LYS B C 1
ATOM 2010 O O . LYS B 1 125 ? 3.689 -7.906 -9.898 1 87.88 125 LYS B O 1
ATOM 2015 N N . ASN B 1 126 ? 4.668 -9.82 -10.328 1 70.94 126 ASN B N 1
ATOM 2016 C CA . ASN B 1 126 ? 3.498 -10.594 -9.93 1 70.94 126 ASN B CA 1
ATOM 2017 C C . ASN B 1 126 ? 3.545 -10.961 -8.453 1 70.94 126 ASN B C 1
ATOM 2019 O O . ASN B 1 126 ? 2.686 -11.695 -7.961 1 70.94 126 ASN B O 1
ATOM 2023 N N . ILE B 1 127 ? 4.562 -10.492 -7.855 1 64.25 127 ILE B N 1
ATOM 2024 C CA . ILE B 1 127 ? 4.633 -10.719 -6.418 1 64.25 127 ILE B CA 1
ATOM 2025 C C . ILE B 1 127 ? 3.875 -9.617 -5.684 1 64.25 127 ILE B C 1
ATOM 2027 O O . ILE B 1 127 ? 3.896 -8.461 -6.098 1 64.25 127 ILE B O 1
#